Protein AF-A0A663DS54-F1 (afdb_monomer_lite)

Radius of gyration: 41.9 Å; chains: 1; bounding box: 84×35×134 Å

Secondary structure (DSSP, 8-state):
-TTHHHHHHHHHHH-HHHHHHHHHHHHHHHHHHHHHHHHHHHHHHHHHHHHHHHHHHHHHHHHHHHHHHHHHHHHHTPPPPPS-HHHHHHHHHHHHHHHHHHHHHHHHHHHHHHHHHHHHHHHT----THHHHHHHHHHHHHHHHHHHHHHHHHHHHHHHHHHHHHHHHHHHHHHHHHHHHHHTTT-HHHHHHHHHHHHHHHHHHH--------------PPPPPPPPHHHHHHHHHHHHHHHHHHHHHTT--

Foldseek 3Di:
DVVVVVVLVVCCVVPVVVSVVSVVVVVVVVVVVVVVVVVVVVVVVLCVVLVVLVVVLVVLVVVLVVLLVVLVVVVVPDDDDDLDLVSLVVVLVVLVVSLVSLVVSVVSLVVSVVSVVVSCVSVVDDDDSPVSVVSSVVVNVVSVVVSVVSVVSSVVSVVVVVVVVVVVVVVVVVVVLVVVLVVVPPDVVVNVVSVVVVVVVVCVVVDDDDDDDDDDDDDDDDDDDDDPPVVVVVVVVVVVVVVVVVVVVVVPD

Organism: NCBI:txid223781

Sequence (253 aa):
MGKLQRVSAQLVELSPEQGAPFQQRWREAEEQYGCIRERVRQAAALLEDALPRYSQLTERMDLLLECLERLQSRLQSQPSVRGDAAHLREQIRENSL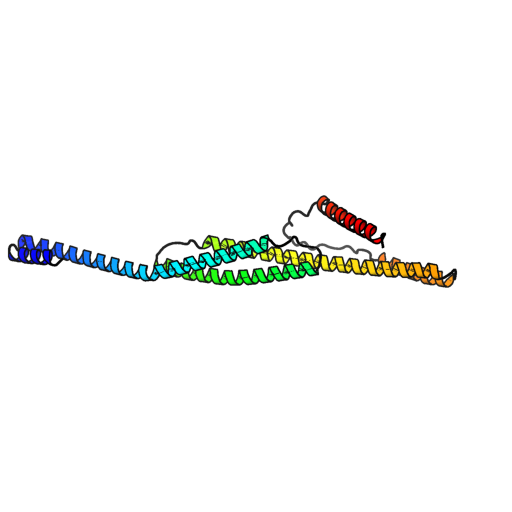ALGELEKLGVALETVQAQGSELLASMQAANSDAALLSQWGCLRGRCQEQERWLRELLALADRFWHGLSELALTLSDTQQLVLGLEEAGGEPEAIRTRLRTLQVRGWELGGQPRGTGSPVARASPSPPPSPGPQALREEIDSLQGELDTLGSLGVEL

pLDDT: mean 77.0, std 15.17, range [31.55, 95.69]

Structure (mmCIF, N/CA/C/O backbone):
data_AF-A0A663DS54-F1
#
_entry.id   AF-A0A663DS54-F1
#
loop_
_atom_site.group_PDB
_atom_site.id
_atom_site.type_symbol
_atom_site.label_atom_id
_atom_site.label_alt_id
_atom_site.label_comp_id
_atom_site.label_asym_id
_atom_site.label_entity_id
_atom_site.label_seq_id
_atom_site.pdbx_PDB_ins_code
_atom_site.Cartn_x
_atom_site.Cartn_y
_atom_site.Cartn_z
_atom_site.occupancy
_atom_site.B_iso_or_equiv
_atom_site.auth_seq_id
_atom_site.auth_comp_id
_atom_site.auth_asym_id
_atom_site.auth_atom_id
_atom_site.pdbx_PDB_model_num
ATOM 1 N N . MET A 1 1 ? -33.344 -5.258 44.031 1.00 60.03 1 MET A N 1
ATOM 2 C CA . MET A 1 1 ? -33.122 -4.040 44.841 1.00 60.03 1 MET A CA 1
ATOM 3 C C . MET A 1 1 ? -34.301 -3.711 45.758 1.00 60.03 1 MET A C 1
ATOM 5 O O . MET A 1 1 ? -34.129 -3.804 46.963 1.00 60.03 1 MET A O 1
ATOM 9 N N . GLY A 1 2 ? -35.527 -3.492 45.261 1.00 74.62 2 GLY A N 1
ATOM 10 C CA . GLY A 1 2 ? -36.659 -3.057 46.111 1.00 74.62 2 GLY A CA 1
ATOM 11 C C . GLY A 1 2 ? -37.160 -4.012 47.215 1.00 74.62 2 GLY A C 1
ATOM 12 O O . GLY A 1 2 ? -38.038 -3.632 47.985 1.00 74.62 2 GLY A O 1
ATOM 13 N N . LYS A 1 3 ? -36.652 -5.251 47.304 1.00 80.56 3 LYS A N 1
ATOM 14 C CA . LYS A 1 3 ? -36.946 -6.178 48.416 1.00 80.56 3 LYS A CA 1
ATOM 15 C C . LYS A 1 3 ? -36.008 -5.949 49.611 1.00 80.56 3 LYS A C 1
ATOM 17 O O . LYS A 1 3 ? -36.488 -5.899 50.733 1.00 80.56 3 LYS A O 1
ATOM 22 N N . LEU A 1 4 ? -34.709 -5.736 49.373 1.00 75.81 4 LEU A N 1
ATOM 23 C CA . LEU A 1 4 ? -33.734 -5.459 50.438 1.00 75.81 4 LEU A CA 1
ATOM 24 C C . LEU A 1 4 ? -33.936 -4.079 51.069 1.00 75.81 4 LEU A C 1
ATOM 26 O O . LEU A 1 4 ? -33.814 -3.951 52.279 1.00 75.81 4 LEU A O 1
ATOM 30 N N . GLN A 1 5 ? -34.325 -3.079 50.276 1.00 78.25 5 GLN A N 1
ATOM 31 C CA . GLN A 1 5 ? -34.670 -1.745 50.776 1.00 78.25 5 GLN A CA 1
ATOM 32 C C . GLN A 1 5 ? -35.885 -1.769 51.722 1.00 78.25 5 GLN A C 1
ATOM 34 O O . GLN A 1 5 ? -35.928 -1.049 52.713 1.00 78.25 5 GLN A O 1
ATOM 39 N N . ARG A 1 6 ? -36.872 -2.630 51.439 1.00 80.94 6 ARG A N 1
ATOM 40 C CA . ARG A 1 6 ? -38.020 -2.841 52.335 1.00 80.94 6 ARG A CA 1
ATOM 41 C C . ARG A 1 6 ? -37.603 -3.522 53.635 1.00 80.94 6 ARG A C 1
ATOM 43 O O . ARG A 1 6 ? -38.042 -3.110 54.699 1.00 80.94 6 ARG A O 1
ATOM 50 N N . VAL A 1 7 ? -36.728 -4.521 53.541 1.00 81.62 7 VAL A N 1
ATOM 51 C CA . VAL A 1 7 ? -36.196 -5.238 54.707 1.00 81.62 7 VAL A CA 1
ATOM 52 C C . VAL A 1 7 ? -35.318 -4.328 55.574 1.00 81.62 7 VAL A C 1
ATOM 54 O O . VAL A 1 7 ? -35.432 -4.377 56.792 1.00 81.62 7 VAL A O 1
ATOM 57 N N . SER A 1 8 ? -34.496 -3.453 54.983 1.00 78.19 8 SER A N 1
ATOM 58 C CA . SER A 1 8 ? -33.672 -2.501 55.742 1.00 78.19 8 SER A CA 1
ATOM 59 C C . SER A 1 8 ? -34.509 -1.437 56.454 1.00 78.19 8 SER A C 1
ATOM 61 O O . SER A 1 8 ? -34.227 -1.130 57.608 1.00 78.19 8 SER A O 1
ATOM 63 N N . ALA A 1 9 ? -35.568 -0.929 55.815 1.00 80.38 9 ALA A N 1
ATOM 64 C CA . ALA A 1 9 ? -36.504 0.008 56.438 1.00 80.38 9 ALA A CA 1
ATOM 65 C C . ALA A 1 9 ? -37.237 -0.625 57.635 1.00 80.38 9 ALA A C 1
ATOM 67 O O . ALA A 1 9 ? -37.267 -0.043 58.715 1.00 80.38 9 ALA A O 1
ATOM 68 N N . GLN A 1 10 ? -37.737 -1.855 57.475 1.00 82.12 10 GLN A N 1
ATOM 69 C CA . GLN A 1 10 ? -38.408 -2.595 58.550 1.00 82.12 10 GLN A CA 1
ATOM 70 C C . GLN A 1 10 ? -37.460 -2.948 59.709 1.00 82.12 10 GLN A C 1
ATOM 72 O O . GLN A 1 10 ? -37.853 -2.890 60.870 1.00 82.12 10 GLN A O 1
ATOM 77 N N . LEU A 1 11 ? -36.196 -3.277 59.426 1.00 81.25 11 LEU A N 1
ATOM 78 C CA . LEU A 1 11 ? -35.177 -3.541 60.453 1.00 81.25 11 LEU A CA 1
ATOM 79 C C . LEU A 1 11 ? -34.831 -2.302 61.285 1.00 81.25 11 LEU A C 1
ATOM 81 O O . LEU A 1 11 ? -34.589 -2.424 62.484 1.00 81.25 11 LEU A O 1
ATOM 85 N N . VAL A 1 12 ? -34.808 -1.123 60.660 1.00 84.44 12 VAL A N 1
ATOM 86 C CA . VAL A 1 12 ? -34.599 0.159 61.351 1.00 84.44 12 VAL A CA 1
ATOM 87 C C . VAL A 1 12 ? -35.793 0.506 62.242 1.00 84.44 12 VAL A C 1
ATOM 89 O O . VAL A 1 12 ? -35.583 0.957 63.364 1.00 84.44 12 VAL A O 1
ATOM 92 N N . GLU A 1 13 ? -37.022 0.252 61.780 1.00 82.31 13 GLU A N 1
ATOM 93 C CA . GLU A 1 13 ? -38.247 0.453 62.572 1.00 82.31 13 GLU A CA 1
ATOM 94 C C . GLU A 1 13 ? -38.332 -0.486 63.785 1.00 82.31 13 GLU A C 1
ATOM 96 O O . GLU A 1 13 ? -38.760 -0.067 64.857 1.00 82.31 13 GLU A O 1
ATOM 101 N N . LEU A 1 14 ? -37.913 -1.747 63.633 1.00 82.94 14 LEU A N 1
ATOM 102 C CA . LEU A 1 14 ? -37.992 -2.761 64.691 1.00 82.94 14 LEU A CA 1
ATOM 103 C C . LEU A 1 14 ? -36.788 -2.745 65.648 1.00 82.94 14 LEU A C 1
ATOM 105 O O . LEU A 1 14 ? -36.918 -3.150 66.802 1.00 82.94 14 LEU A O 1
ATOM 109 N N . SER A 1 15 ? -35.613 -2.310 65.185 1.00 80.25 15 SER A N 1
ATOM 110 C CA . SER A 1 15 ? -34.362 -2.355 65.954 1.00 80.25 15 SER A CA 1
ATOM 111 C C . SER A 1 15 ? -33.349 -1.297 65.475 1.00 80.25 15 SER A C 1
ATOM 113 O O . SER A 1 15 ? -32.515 -1.583 64.611 1.00 80.25 15 SER A O 1
ATOM 115 N N . PRO A 1 16 ? -33.353 -0.075 66.037 1.00 76.88 16 PRO A N 1
ATOM 116 C CA . PRO A 1 16 ? -32.506 1.015 65.546 1.00 76.88 16 PRO A CA 1
ATOM 117 C C . PRO A 1 16 ? -30.996 0.742 65.694 1.00 76.88 16 PRO A C 1
ATOM 119 O O . PRO A 1 16 ? -30.226 1.135 64.818 1.00 76.88 16 PRO A O 1
ATOM 122 N N . GLU A 1 17 ? -30.566 0.015 66.735 1.00 77.75 17 GLU A N 1
ATOM 123 C CA . GLU A 1 17 ? -29.142 -0.283 66.989 1.00 77.75 17 GLU A CA 1
ATOM 124 C C . GLU A 1 17 ? -28.504 -1.200 65.932 1.00 77.75 17 GLU A C 1
ATOM 126 O O . GLU A 1 17 ? -27.335 -1.034 65.588 1.00 77.75 17 GLU A O 1
ATOM 131 N N . GLN A 1 18 ? -29.267 -2.150 65.380 1.00 77.12 18 GLN A N 1
ATOM 132 C CA . GLN A 1 18 ? -28.787 -3.080 64.346 1.00 77.12 18 GLN A CA 1
ATOM 133 C C . GLN A 1 18 ? -29.213 -2.657 62.931 1.00 77.12 18 GLN A C 1
ATOM 135 O O . GLN A 1 18 ? -28.520 -2.953 61.955 1.00 77.12 18 GLN A O 1
ATOM 140 N N . GLY A 1 19 ? -30.321 -1.922 62.807 1.00 80.50 19 GLY A N 1
ATOM 141 C CA . GLY A 1 19 ? -30.847 -1.433 61.535 1.00 80.50 19 GLY A CA 1
ATOM 142 C C . GLY A 1 19 ? -30.017 -0.303 60.923 1.00 80.50 19 GLY A C 1
ATOM 143 O O . GLY A 1 19 ? -29.794 -0.311 59.714 1.00 80.50 19 GLY A O 1
ATOM 144 N N . ALA A 1 20 ? -29.507 0.638 61.726 1.00 80.81 20 ALA A N 1
ATOM 145 C CA . ALA A 1 20 ? -28.691 1.754 61.234 1.00 80.81 20 ALA A CA 1
ATOM 146 C C . ALA A 1 20 ? -27.403 1.315 60.493 1.00 80.81 20 ALA A C 1
ATOM 148 O O . ALA A 1 20 ? -27.209 1.748 59.350 1.00 80.81 20 ALA A O 1
ATOM 149 N N . PRO A 1 21 ? -26.545 0.429 61.047 1.00 84.75 21 PRO A N 1
ATOM 150 C CA . PRO A 1 21 ? -25.356 -0.045 60.333 1.00 84.75 21 PRO A CA 1
ATOM 151 C C . PRO A 1 21 ? -25.707 -0.906 59.110 1.00 84.75 21 PRO A C 1
ATOM 153 O O . PRO A 1 21 ? -25.012 -0.846 58.095 1.00 84.75 21 PRO A O 1
ATOM 156 N N . PHE A 1 22 ? -26.804 -1.672 59.157 1.00 84.06 22 PHE A N 1
ATOM 157 C CA . PHE A 1 22 ? -27.292 -2.427 57.999 1.00 84.06 22 PHE A CA 1
ATOM 158 C C . PHE A 1 22 ? -27.767 -1.502 56.869 1.00 84.06 22 PHE A C 1
ATOM 160 O O . PHE A 1 22 ? -27.431 -1.720 55.707 1.00 84.06 22 PHE A O 1
ATOM 167 N N . GLN A 1 23 ? -28.496 -0.432 57.198 1.00 82.75 23 GLN A N 1
ATOM 168 C CA . GLN A 1 23 ? -28.967 0.561 56.234 1.00 82.75 23 GLN A CA 1
ATOM 169 C C . GLN A 1 23 ? -27.813 1.359 55.609 1.00 82.75 23 GLN A C 1
ATOM 171 O O . GLN A 1 23 ? -27.891 1.713 54.432 1.00 82.75 23 GLN A O 1
ATOM 176 N N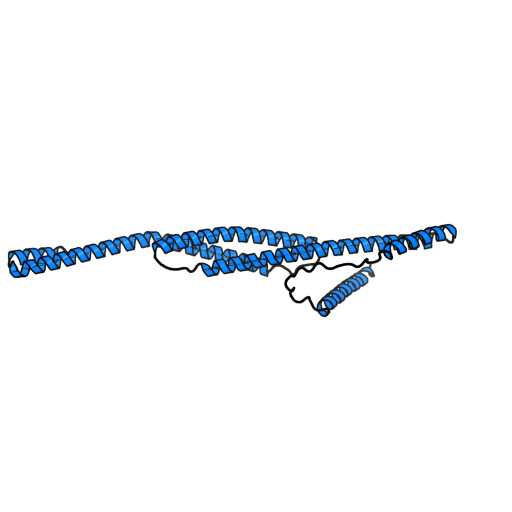 . GLN A 1 24 ? -26.749 1.649 56.367 1.00 86.00 24 GLN A N 1
ATOM 177 C CA . GLN A 1 24 ? -25.531 2.267 55.831 1.00 86.00 24 GLN A CA 1
ATOM 178 C C . GLN A 1 24 ? -24.813 1.336 54.850 1.00 86.00 24 GLN A C 1
ATOM 180 O O . GLN A 1 24 ? -24.636 1.711 53.696 1.00 86.00 24 GLN A O 1
ATOM 185 N N . ARG A 1 25 ? -24.514 0.093 55.253 1.00 86.50 25 ARG A N 1
ATOM 186 C CA . ARG A 1 25 ? -23.885 -0.903 54.365 1.00 86.50 25 ARG A CA 1
ATOM 187 C C . ARG A 1 25 ? -24.710 -1.181 53.110 1.00 86.50 25 ARG A C 1
ATOM 189 O O . ARG A 1 25 ? -24.158 -1.387 52.035 1.00 86.50 25 ARG A O 1
ATOM 196 N N . TRP A 1 26 ? -26.038 -1.190 53.236 1.00 83.69 26 TRP A N 1
ATOM 197 C CA . TRP A 1 26 ? -26.934 -1.312 52.089 1.00 83.69 26 TRP A CA 1
ATOM 198 C C . TRP A 1 26 ? -26.807 -0.118 51.136 1.00 83.69 26 TRP A C 1
ATOM 200 O O . TRP A 1 26 ? -26.680 -0.330 49.934 1.00 83.69 26 TRP A O 1
ATOM 210 N N . ARG A 1 27 ? -26.808 1.118 51.655 1.00 87.31 27 ARG A N 1
ATOM 211 C CA . ARG A 1 27 ? -26.622 2.327 50.836 1.00 87.31 27 ARG A CA 1
ATOM 212 C C . ARG A 1 27 ? -25.282 2.320 50.108 1.00 87.31 27 ARG A C 1
ATOM 214 O O . ARG A 1 27 ? -25.263 2.537 48.905 1.00 87.31 27 ARG A O 1
ATOM 221 N N . GLU A 1 28 ? -24.199 1.976 50.800 1.00 90.75 28 GLU A N 1
ATOM 222 C CA . GLU A 1 28 ? -22.868 1.840 50.195 1.00 90.75 28 GLU A CA 1
ATOM 223 C C . GLU A 1 28 ? -22.859 0.800 49.064 1.00 90.75 28 GLU A C 1
ATOM 225 O O . GLU A 1 28 ? -22.328 1.051 47.984 1.00 90.75 28 GLU A O 1
ATOM 230 N N . ALA A 1 29 ? -23.486 -0.362 49.273 1.00 88.94 29 ALA A N 1
ATOM 231 C CA . ALA A 1 29 ? -23.597 -1.394 48.243 1.00 88.94 29 ALA A CA 1
ATOM 232 C C . ALA A 1 29 ? -24.462 -0.946 47.049 1.00 88.94 29 ALA A C 1
ATOM 234 O O . ALA A 1 29 ? -24.173 -1.298 45.904 1.00 88.94 29 ALA A O 1
ATOM 235 N N . GLU A 1 30 ? -25.519 -0.170 47.296 1.00 88.75 30 GLU A N 1
ATOM 236 C CA . GLU A 1 30 ? -26.395 0.382 46.261 1.00 88.75 30 GLU A CA 1
ATOM 237 C C . GLU A 1 30 ? -25.676 1.454 45.425 1.00 88.75 30 GLU A C 1
ATOM 239 O O . GLU A 1 30 ? -25.765 1.430 44.196 1.00 88.75 30 GLU A O 1
ATOM 244 N N . GLU A 1 31 ? -24.883 2.316 46.064 1.00 92.06 31 GLU A N 1
ATOM 245 C CA . GLU A 1 31 ? -23.998 3.281 45.402 1.00 92.06 31 GLU A CA 1
ATOM 246 C C . GLU A 1 31 ? -22.925 2.576 44.564 1.00 92.06 31 GLU A C 1
ATOM 248 O O . GLU A 1 31 ? -22.757 2.887 43.384 1.00 92.06 31 GLU A O 1
ATOM 253 N N . GLN A 1 32 ? -22.247 1.567 45.122 1.00 93.00 32 GLN A N 1
ATOM 254 C CA . GLN A 1 32 ? -21.259 0.764 44.393 1.00 93.00 32 GLN A CA 1
ATOM 255 C C . GLN A 1 32 ? -21.877 0.062 43.180 1.00 93.00 32 GLN A C 1
ATOM 257 O O . GLN A 1 32 ? -21.309 0.096 42.086 1.00 93.00 32 GLN A O 1
ATOM 262 N N . TYR A 1 33 ? -23.055 -0.542 43.342 1.00 91.31 33 TYR A N 1
ATOM 263 C CA . TYR A 1 33 ? -23.783 -1.166 42.240 1.00 91.31 33 TYR A CA 1
ATOM 264 C C . TYR A 1 33 ? -24.186 -0.146 41.167 1.00 91.31 33 TYR A C 1
ATOM 266 O O . TYR A 1 33 ? -24.075 -0.436 39.974 1.00 91.31 33 TYR A O 1
ATOM 274 N N . GLY A 1 34 ? -24.614 1.053 41.573 1.00 93.75 34 GLY A N 1
ATOM 275 C CA . GLY A 1 34 ? -24.892 2.171 40.672 1.00 93.75 34 GLY A CA 1
ATOM 276 C C . GLY A 1 34 ? -23.662 2.571 39.857 1.00 93.75 34 GLY A C 1
ATOM 277 O O . GLY A 1 34 ? -23.727 2.602 38.629 1.00 93.75 34 GLY A O 1
ATOM 278 N N . CYS A 1 35 ? -22.521 2.768 40.521 1.00 94.75 35 CYS A N 1
ATOM 279 C CA . CYS A 1 35 ? -21.241 3.064 39.878 1.00 94.75 35 CYS A CA 1
ATOM 280 C C . CYS A 1 35 ? -20.821 1.970 38.887 1.00 94.75 35 CYS A C 1
ATOM 282 O O . CYS A 1 35 ? -20.375 2.277 37.783 1.00 94.75 35 CYS A O 1
ATOM 284 N N . ILE A 1 36 ? -20.979 0.691 39.243 1.00 93.69 36 ILE A N 1
ATOM 285 C CA . ILE A 1 36 ? -20.670 -0.431 38.344 1.00 93.69 36 ILE A C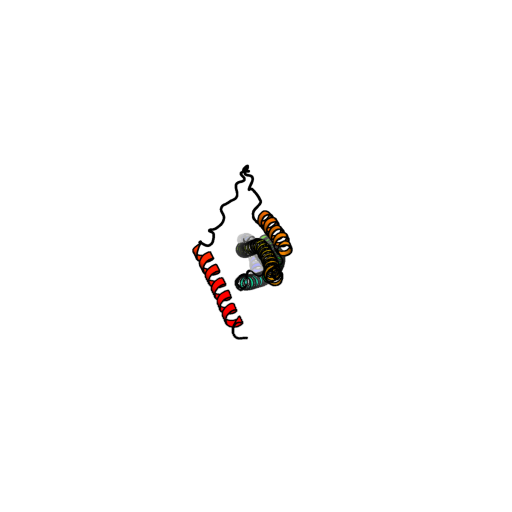A 1
ATOM 286 C C . ILE A 1 36 ? -21.602 -0.422 37.130 1.00 93.69 36 ILE A C 1
ATOM 288 O O . ILE A 1 36 ? -21.121 -0.535 36.005 1.00 93.69 36 ILE A O 1
ATOM 292 N N . ARG A 1 37 ? -22.917 -0.254 37.324 1.00 95.69 37 ARG A N 1
ATOM 293 C CA . ARG A 1 37 ? -23.875 -0.173 36.208 1.00 95.69 37 ARG A CA 1
ATOM 294 C C . ARG A 1 37 ? -23.548 0.965 35.258 1.00 95.69 37 ARG A C 1
ATOM 296 O O . ARG A 1 37 ? -23.621 0.766 34.049 1.00 95.69 37 ARG A O 1
ATOM 303 N N . GLU A 1 38 ? -23.199 2.127 35.795 1.00 94.31 38 GLU A N 1
ATOM 304 C CA . GLU A 1 38 ? -22.871 3.290 34.981 1.00 94.31 38 GLU A CA 1
ATOM 305 C C . GLU A 1 38 ? -21.577 3.061 34.191 1.00 94.31 38 GLU A C 1
ATOM 307 O O . GLU A 1 38 ? -21.549 3.276 32.982 1.00 94.31 38 GLU A O 1
ATOM 312 N N . ARG A 1 39 ? -20.544 2.487 34.821 1.00 90.31 39 ARG A N 1
ATOM 313 C CA . ARG A 1 39 ? -19.312 2.083 34.123 1.00 90.31 39 ARG A CA 1
ATOM 314 C C . ARG A 1 39 ? -19.570 1.058 33.017 1.00 90.31 39 ARG A C 1
ATOM 316 O O . ARG A 1 39 ? -19.012 1.188 31.934 1.00 90.31 39 ARG A O 1
ATOM 323 N N . VAL A 1 40 ? -20.415 0.056 33.267 1.00 93.00 40 VAL A N 1
ATOM 324 C CA . VAL A 1 40 ? -20.792 -0.949 32.256 1.00 93.00 40 VAL A CA 1
ATOM 325 C C . VAL A 1 40 ? -21.558 -0.301 31.105 1.00 93.00 40 VAL A C 1
ATOM 327 O O . VAL A 1 40 ? -21.289 -0.611 29.950 1.00 93.00 40 VAL A O 1
ATOM 330 N N . ARG A 1 41 ? -22.476 0.627 31.396 1.00 94.25 41 ARG A N 1
ATOM 331 C CA . ARG A 1 41 ? -23.220 1.373 30.375 1.00 94.25 41 ARG A CA 1
ATOM 332 C C . ARG A 1 41 ? -22.290 2.228 29.508 1.00 94.25 41 ARG A C 1
ATOM 334 O O . ARG A 1 41 ? -22.443 2.226 28.292 1.00 94.25 41 ARG A O 1
ATOM 341 N N . GLN A 1 42 ? -21.331 2.923 30.115 1.00 89.12 42 GLN A N 1
ATOM 342 C CA . GLN A 1 42 ? -20.334 3.722 29.396 1.00 89.12 42 GLN A CA 1
ATOM 343 C C . GLN A 1 42 ? -19.431 2.844 28.522 1.00 89.12 42 GLN A C 1
ATOM 345 O O . GLN A 1 42 ? -19.217 3.160 27.357 1.00 89.12 42 GLN A O 1
ATOM 350 N N . ALA A 1 43 ? -18.960 1.711 29.050 1.00 83.44 43 ALA A N 1
ATOM 351 C CA . ALA A 1 43 ? -18.159 0.758 28.286 1.00 83.44 43 ALA A CA 1
ATOM 352 C C . ALA A 1 43 ? -18.937 0.155 27.104 1.00 83.44 43 ALA A C 1
ATOM 354 O O . ALA A 1 43 ? -18.389 0.045 26.012 1.00 83.44 43 ALA A O 1
ATOM 355 N N . ALA A 1 44 ? -20.212 -0.196 27.299 1.00 87.94 44 ALA A N 1
ATOM 356 C CA . ALA A 1 44 ? -21.066 -0.701 26.226 1.00 87.94 44 ALA A CA 1
ATOM 357 C C . ALA A 1 44 ? -21.237 0.332 25.102 1.00 87.94 44 ALA A C 1
ATOM 359 O O . ALA A 1 44 ? -21.044 -0.014 23.944 1.00 87.94 44 ALA A O 1
ATOM 360 N N . ALA A 1 45 ? -21.495 1.601 25.440 1.00 87.56 45 ALA A N 1
ATOM 361 C CA . ALA A 1 45 ? -21.615 2.674 24.451 1.00 87.56 45 ALA A CA 1
ATOM 362 C C . ALA A 1 45 ? -20.316 2.883 23.649 1.00 87.56 45 ALA A C 1
ATOM 364 O O . ALA A 1 45 ? -20.351 2.996 22.429 1.00 87.56 45 ALA A O 1
ATOM 365 N N . LEU A 1 46 ? -19.155 2.864 24.318 1.00 85.56 46 LEU A N 1
ATOM 366 C CA . LEU A 1 46 ? -17.858 2.962 23.638 1.00 85.56 46 LEU A CA 1
ATOM 367 C C . LEU A 1 46 ? -17.616 1.794 22.671 1.00 85.56 46 LEU A C 1
ATOM 369 O O . LEU A 1 46 ? -17.083 1.995 21.583 1.00 85.56 46 LEU A O 1
ATOM 373 N N . LEU A 1 47 ? -17.997 0.573 23.058 1.00 86.38 47 LEU A N 1
ATOM 374 C CA . LEU A 1 47 ? -17.855 -0.607 22.204 1.00 86.38 47 LEU A CA 1
ATOM 375 C C . LEU A 1 47 ? -18.823 -0.582 21.017 1.00 86.38 47 LEU A C 1
ATOM 377 O O . LEU A 1 47 ? -18.413 -0.921 19.909 1.00 86.38 47 LEU A O 1
ATOM 381 N N . GLU A 1 48 ? -20.071 -0.160 21.229 1.00 91.25 48 GLU A N 1
ATOM 382 C CA . GLU A 1 48 ? -21.069 0.017 20.164 1.00 91.25 48 GLU A CA 1
ATOM 383 C C . GLU A 1 48 ? -20.585 1.006 19.091 1.00 91.25 48 GLU A C 1
ATOM 385 O O . GLU A 1 48 ? -20.799 0.767 17.902 1.00 91.25 48 GLU A O 1
ATOM 390 N N . ASP A 1 49 ? -19.851 2.051 19.488 1.00 87.12 49 ASP A N 1
ATOM 391 C CA . ASP A 1 49 ? -19.269 3.030 18.564 1.00 87.12 49 ASP A CA 1
ATOM 392 C C . ASP A 1 49 ? -17.971 2.547 17.891 1.00 87.12 49 ASP A C 1
ATOM 394 O O . ASP A 1 49 ? -17.717 2.857 16.722 1.00 87.12 49 ASP A O 1
ATOM 398 N N . ALA A 1 50 ? -17.119 1.810 18.608 1.00 84.06 50 ALA A N 1
ATOM 399 C CA . ALA A 1 50 ? -15.791 1.431 18.124 1.00 84.06 50 ALA A CA 1
ATOM 400 C C . ALA A 1 50 ? -15.779 0.176 17.243 1.00 84.06 50 ALA A C 1
ATOM 402 O O . ALA A 1 50 ? -15.012 0.121 16.281 1.00 84.06 50 ALA A O 1
ATOM 403 N N . LEU A 1 51 ? -16.628 -0.815 17.534 1.00 85.62 51 LEU A N 1
ATOM 404 C CA . LEU A 1 51 ? -16.729 -2.058 16.761 1.00 85.62 51 LEU A CA 1
ATOM 405 C C . LEU A 1 51 ? -16.951 -1.836 15.254 1.00 85.62 51 LEU A C 1
ATOM 407 O O . LEU A 1 51 ? -16.185 -2.400 14.468 1.00 85.62 51 LEU A O 1
ATOM 411 N N . PRO A 1 52 ? -17.926 -1.018 14.806 1.00 89.62 52 PRO A N 1
ATOM 412 C CA . PRO A 1 52 ? -18.132 -0.804 13.374 1.00 89.62 52 PRO A CA 1
ATOM 413 C C . PRO A 1 52 ? -16.941 -0.097 12.717 1.00 89.62 52 PRO A C 1
ATOM 415 O O . PRO A 1 52 ? -16.581 -0.422 11.588 1.00 89.62 52 PRO A O 1
ATOM 418 N N . ARG A 1 53 ? -16.286 0.832 13.427 1.00 87.06 53 ARG A N 1
ATOM 419 C CA . ARG A 1 53 ? -15.104 1.542 12.916 1.00 87.06 53 ARG A CA 1
ATOM 420 C C . ARG A 1 53 ? -13.898 0.613 12.784 1.00 87.06 53 ARG A C 1
ATOM 422 O O . ARG A 1 53 ? -13.175 0.703 11.799 1.00 87.06 53 ARG A O 1
ATOM 429 N N . TYR A 1 54 ? -13.709 -0.298 13.740 1.00 84.38 54 TYR A N 1
ATOM 430 C CA . TYR A 1 54 ? -12.678 -1.331 13.661 1.00 84.38 54 TYR A CA 1
ATOM 431 C C . TYR A 1 54 ? -12.933 -2.287 12.489 1.00 84.38 54 TYR A C 1
ATOM 433 O O . TYR A 1 54 ? -12.020 -2.509 11.705 1.00 84.38 54 TYR A O 1
ATOM 441 N N . SER A 1 55 ? -14.174 -2.764 12.309 1.00 88.31 55 SER A N 1
ATOM 442 C CA . SER A 1 55 ? -14.558 -3.617 11.166 1.00 88.31 55 SER A CA 1
ATOM 443 C C . SER A 1 55 ? -14.258 -2.945 9.825 1.00 88.31 55 SER A C 1
ATOM 445 O O . SER A 1 55 ? -13.636 -3.536 8.944 1.00 88.31 55 SER A O 1
ATOM 447 N N . GLN A 1 56 ? -14.645 -1.675 9.681 1.00 90.19 56 GLN A N 1
ATOM 448 C CA . GLN A 1 56 ? -14.379 -0.904 8.469 1.00 90.19 56 GLN A CA 1
ATOM 449 C C . GLN A 1 56 ? -12.875 -0.730 8.219 1.00 90.19 56 GLN A C 1
ATOM 451 O O . GLN A 1 56 ? -12.421 -0.770 7.073 1.00 90.19 56 GLN A O 1
ATOM 456 N N . LEU A 1 57 ? -12.099 -0.517 9.283 1.00 88.31 57 LEU A N 1
ATOM 457 C CA . LEU A 1 57 ? -10.654 -0.372 9.192 1.00 88.31 57 LEU A CA 1
ATOM 458 C C . LEU A 1 57 ? -9.996 -1.682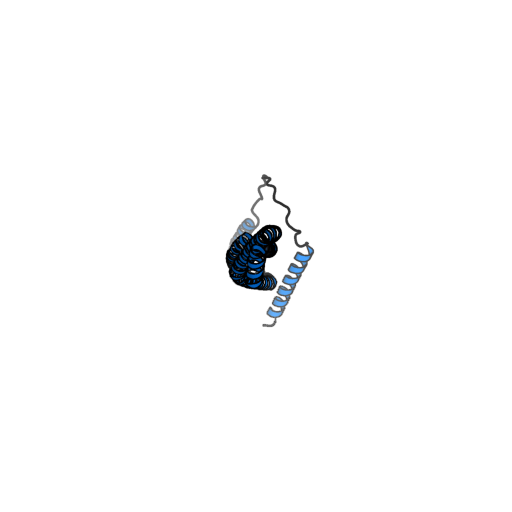 8.753 1.00 88.31 57 LEU A C 1
ATOM 460 O O . LEU A 1 57 ? -9.170 -1.651 7.842 1.00 88.31 57 LEU A O 1
ATOM 464 N N . THR A 1 58 ? -10.393 -2.820 9.332 1.00 83.56 58 THR A N 1
ATOM 465 C CA . THR A 1 58 ? -9.868 -4.138 8.949 1.00 83.56 58 THR A CA 1
ATOM 466 C C . THR A 1 58 ? -10.193 -4.475 7.498 1.00 83.56 58 THR A C 1
ATOM 468 O O . THR A 1 58 ? -9.284 -4.795 6.742 1.00 83.56 58 THR A O 1
ATOM 471 N N . GLU A 1 59 ? -11.436 -4.263 7.055 1.00 90.25 59 GLU A N 1
ATOM 472 C CA . GLU A 1 59 ? -11.824 -4.475 5.651 1.00 90.25 59 GLU A CA 1
ATOM 473 C C . GLU A 1 59 ? -11.001 -3.600 4.695 1.00 90.25 59 GLU A C 1
ATOM 475 O O . GLU A 1 59 ? -10.575 -4.033 3.624 1.00 90.25 59 GLU A O 1
ATOM 480 N N . ARG A 1 60 ? -10.736 -2.347 5.081 1.00 89.38 60 ARG A N 1
ATOM 481 C CA . ARG A 1 60 ? -9.920 -1.434 4.276 1.00 89.38 60 ARG A CA 1
ATOM 482 C C . ARG A 1 60 ? -8.449 -1.849 4.251 1.00 89.38 60 ARG A C 1
ATOM 484 O O . ARG A 1 60 ? -7.814 -1.686 3.212 1.00 89.38 60 ARG A O 1
ATOM 491 N N . MET A 1 61 ? -7.908 -2.370 5.352 1.00 86.88 61 MET A N 1
ATOM 492 C CA . MET A 1 61 ? -6.555 -2.936 5.390 1.00 86.88 61 MET A CA 1
ATOM 493 C C . MET A 1 61 ? -6.436 -4.156 4.478 1.00 86.88 61 MET A C 1
ATOM 495 O O . MET A 1 61 ? -5.480 -4.222 3.708 1.00 86.88 61 MET A O 1
ATOM 499 N N . ASP A 1 62 ? -7.418 -5.058 4.509 1.00 85.56 62 ASP A N 1
ATOM 500 C CA . ASP A 1 62 ? -7.450 -6.250 3.658 1.00 85.56 62 ASP A CA 1
ATOM 501 C C . ASP A 1 62 ? -7.464 -5.859 2.172 1.00 85.56 62 ASP A C 1
ATOM 503 O O . ASP A 1 62 ? -6.624 -6.315 1.397 1.00 85.56 62 ASP A O 1
ATOM 507 N N . LEU A 1 63 ? -8.313 -4.899 1.783 1.00 91.44 63 LEU A N 1
ATOM 508 C CA . LEU A 1 63 ? -8.347 -4.371 0.413 1.00 91.44 63 LEU A CA 1
ATOM 509 C C . LEU A 1 63 ? -7.012 -3.745 -0.024 1.00 91.44 63 LEU A C 1
ATOM 511 O O . LEU A 1 63 ? -6.608 -3.875 -1.184 1.00 91.44 63 LEU A O 1
ATOM 515 N N . LEU A 1 64 ? -6.326 -3.030 0.874 1.00 90.12 64 LEU A N 1
ATOM 516 C CA . LEU A 1 64 ? -5.019 -2.438 0.578 1.00 90.12 64 LEU A CA 1
ATOM 517 C C . LEU A 1 64 ? -3.937 -3.511 0.425 1.00 90.12 64 LEU A C 1
ATOM 519 O O . LEU A 1 64 ? -3.108 -3.396 -0.481 1.00 90.12 64 LEU A O 1
ATOM 523 N N . LEU A 1 65 ? -3.965 -4.551 1.260 1.00 87.31 65 LEU A N 1
ATOM 524 C CA . LEU A 1 65 ? -3.072 -5.703 1.164 1.00 87.31 65 LEU A CA 1
ATOM 525 C C . LEU A 1 65 ? -3.276 -6.440 -0.165 1.00 87.31 65 LEU A C 1
ATOM 527 O O . LEU A 1 65 ? -2.312 -6.605 -0.909 1.00 87.31 65 LEU A O 1
ATOM 531 N N . GLU A 1 66 ? -4.516 -6.762 -0.536 1.00 92.19 66 GLU A N 1
ATOM 532 C CA . GLU A 1 66 ? -4.834 -7.396 -1.824 1.00 92.19 66 GLU A CA 1
ATOM 533 C C . GLU A 1 66 ? -4.351 -6.551 -3.015 1.00 92.19 66 GLU A C 1
ATOM 535 O O . GLU A 1 66 ? -3.805 -7.065 -3.998 1.00 92.19 66 GLU A O 1
ATOM 540 N N . CYS A 1 67 ? -4.514 -5.225 -2.940 1.00 92.88 67 CYS A N 1
ATOM 541 C CA . CYS A 1 67 ? -4.019 -4.320 -3.974 1.00 92.88 67 CYS A CA 1
ATOM 542 C C . CYS A 1 67 ? -2.489 -4.354 -4.092 1.00 92.88 67 CYS A C 1
ATOM 544 O O . CYS A 1 67 ? -1.976 -4.354 -5.216 1.00 92.88 67 CYS A O 1
ATOM 546 N N . LEU A 1 68 ? -1.772 -4.388 -2.964 1.00 90.12 68 LEU A N 1
ATOM 547 C CA . LEU A 1 68 ? -0.312 -4.486 -2.930 1.00 90.12 68 LEU A CA 1
ATOM 548 C C . LEU A 1 68 ? 0.179 -5.830 -3.468 1.00 90.12 68 LEU A C 1
ATOM 550 O O . LEU A 1 68 ? 1.091 -5.843 -4.293 1.00 90.12 68 LEU A O 1
ATOM 554 N N . GLU A 1 69 ? -0.435 -6.941 -3.064 1.00 90.69 69 GLU A N 1
ATOM 555 C CA . GLU A 1 69 ? -0.097 -8.284 -3.547 1.00 90.69 69 GLU A CA 1
ATOM 556 C C . GLU A 1 69 ? -0.328 -8.411 -5.054 1.00 90.69 69 GLU A C 1
ATOM 558 O O . GLU A 1 69 ? 0.538 -8.886 -5.794 1.00 90.69 69 GLU A O 1
ATOM 563 N N . ARG A 1 70 ? -1.458 -7.896 -5.551 1.00 93.19 70 ARG A N 1
ATOM 564 C CA . ARG A 1 70 ? -1.738 -7.850 -6.988 1.00 93.19 70 ARG A CA 1
ATOM 565 C C . ARG A 1 70 ? -0.685 -7.037 -7.736 1.00 93.19 70 ARG A C 1
ATOM 567 O O . ARG A 1 70 ? -0.184 -7.491 -8.763 1.00 93.19 70 ARG A O 1
ATOM 574 N N . LEU A 1 71 ? -0.326 -5.855 -7.238 1.00 91.12 71 LEU A N 1
ATOM 575 C CA . LEU A 1 71 ? 0.685 -5.009 -7.874 1.00 91.12 71 LEU A CA 1
ATOM 576 C C . LEU A 1 71 ? 2.067 -5.679 -7.846 1.00 91.12 71 LEU A C 1
ATOM 578 O O . LEU A 1 71 ? 2.765 -5.689 -8.859 1.00 91.12 71 LEU A O 1
ATOM 582 N N . GLN A 1 72 ? 2.426 -6.314 -6.730 1.00 88.50 72 GLN A N 1
ATOM 583 C CA . GLN A 1 72 ? 3.649 -7.097 -6.592 1.00 88.50 72 GLN A CA 1
ATOM 584 C C . GLN A 1 72 ? 3.697 -8.258 -7.592 1.00 88.50 72 GLN A C 1
ATOM 586 O O . GLN A 1 72 ? 4.713 -8.425 -8.264 1.00 88.50 72 GLN A O 1
ATOM 591 N N . SER A 1 73 ? 2.620 -9.037 -7.716 1.00 91.06 73 SER A N 1
ATOM 592 C CA . SER A 1 73 ? 2.552 -10.159 -8.661 1.00 91.06 73 SER A CA 1
ATOM 593 C C . SER A 1 73 ? 2.748 -9.689 -10.104 1.00 91.06 73 SER A C 1
ATOM 595 O O . SER A 1 73 ? 3.525 -10.283 -10.850 1.00 91.06 73 SER A O 1
ATOM 597 N N . ARG A 1 74 ? 2.138 -8.553 -10.468 1.00 90.25 74 ARG A N 1
ATOM 598 C CA . ARG A 1 74 ? 2.257 -7.958 -11.801 1.00 90.25 74 ARG A CA 1
ATOM 599 C C . ARG A 1 74 ? 3.692 -7.526 -12.097 1.00 90.25 74 ARG A C 1
ATOM 601 O O . ARG A 1 74 ? 4.198 -7.837 -13.170 1.00 90.25 74 ARG A O 1
ATOM 608 N N . LEU A 1 75 ? 4.366 -6.890 -11.136 1.00 84.06 75 LEU A N 1
ATOM 609 C CA . LEU A 1 75 ? 5.781 -6.515 -11.258 1.00 84.06 75 LEU A CA 1
ATOM 610 C C . LEU A 1 75 ? 6.708 -7.734 -11.356 1.00 84.06 75 LEU A C 1
ATOM 612 O O . LEU A 1 75 ? 7.651 -7.721 -12.137 1.00 84.06 75 LEU A O 1
ATOM 616 N N . GLN A 1 76 ? 6.441 -8.801 -10.597 1.00 85.06 76 GLN A N 1
ATOM 617 C CA . GLN A 1 76 ? 7.217 -10.046 -10.678 1.00 85.06 76 GLN A CA 1
ATOM 618 C C . GLN A 1 76 ? 7.011 -10.781 -12.006 1.00 85.06 76 GLN A C 1
ATOM 620 O O . GLN A 1 76 ? 7.922 -11.454 -12.476 1.00 85.06 76 GLN A O 1
ATOM 625 N N . SER A 1 77 ? 5.830 -10.646 -12.611 1.00 82.88 77 SER A N 1
ATOM 626 C CA . SER A 1 77 ? 5.501 -11.254 -13.902 1.00 82.88 77 SER A CA 1
ATOM 627 C C . SER A 1 77 ? 6.008 -10.473 -15.119 1.00 82.88 77 SER A C 1
ATOM 629 O O . SER A 1 77 ? 5.766 -10.902 -16.248 1.00 82.88 77 SER A O 1
ATOM 631 N N . GLN A 1 78 ? 6.678 -9.327 -14.928 1.00 77.19 78 GLN A N 1
ATOM 632 C CA . GLN A 1 78 ? 7.172 -8.539 -16.056 1.00 77.19 78 GLN A CA 1
ATOM 633 C C . GLN A 1 78 ? 8.220 -9.332 -16.856 1.00 77.19 78 GLN A C 1
ATOM 635 O O . GLN A 1 78 ? 9.133 -9.915 -16.268 1.00 77.19 78 GLN A O 1
ATOM 640 N N . PRO A 1 79 ? 8.104 -9.370 -18.196 1.00 74.31 79 PRO A N 1
ATOM 641 C CA . PRO A 1 79 ? 9.008 -10.137 -19.041 1.00 74.31 79 PRO A CA 1
ATOM 642 C C . PRO A 1 79 ? 10.437 -9.589 -18.976 1.00 74.31 79 PRO A C 1
ATOM 644 O O . PRO A 1 79 ? 10.649 -8.385 -18.801 1.00 74.31 79 PRO A O 1
ATOM 647 N N . SER A 1 80 ? 11.413 -10.481 -19.174 1.00 74.00 80 SER A N 1
ATOM 648 C CA . SER A 1 80 ? 12.832 -10.133 -19.257 1.00 74.00 80 SER A CA 1
ATOM 649 C C . SER A 1 80 ? 13.050 -8.983 -20.234 1.00 74.00 80 SER A C 1
ATOM 651 O O . SER A 1 80 ? 12.478 -8.945 -21.327 1.00 74.00 80 SER A O 1
ATOM 653 N N . VAL A 1 81 ? 13.873 -8.032 -19.816 1.00 71.94 81 VAL A N 1
ATOM 654 C CA . VAL A 1 81 ? 14.128 -6.806 -20.564 1.00 71.94 81 VAL A CA 1
ATOM 655 C C . VAL A 1 81 ? 14.805 -7.124 -21.894 1.00 71.94 81 VAL A C 1
ATOM 657 O O . VAL A 1 81 ? 15.809 -7.830 -21.933 1.00 71.94 81 VAL A O 1
ATOM 660 N N . ARG A 1 82 ? 14.237 -6.607 -22.987 1.00 73.88 82 ARG A N 1
ATOM 661 C CA . ARG A 1 82 ? 14.782 -6.733 -24.346 1.00 73.88 82 ARG A CA 1
ATOM 662 C C . ARG A 1 82 ? 15.573 -5.473 -24.698 1.00 73.88 82 ARG A C 1
ATOM 664 O O . ARG A 1 82 ? 15.148 -4.377 -24.351 1.00 73.88 82 ARG A O 1
ATOM 671 N N . GLY A 1 83 ? 16.678 -5.617 -25.432 1.00 72.50 83 GLY A N 1
ATOM 672 C CA . GLY A 1 83 ? 17.567 -4.507 -25.826 1.00 72.50 83 GLY A CA 1
ATOM 673 C C . GLY A 1 83 ? 17.016 -3.539 -26.888 1.00 72.50 83 GLY A C 1
ATOM 674 O O . GLY A 1 83 ? 17.746 -2.675 -27.375 1.00 72.50 83 GLY A O 1
ATOM 675 N N . ASP A 1 84 ? 15.747 -3.674 -27.272 1.00 82.19 84 ASP A N 1
ATOM 676 C CA . ASP A 1 84 ? 15.084 -2.765 -28.205 1.00 82.19 84 ASP A CA 1
ATOM 677 C C . ASP A 1 84 ? 14.592 -1.504 -27.472 1.00 82.19 84 ASP A C 1
ATOM 679 O O . ASP A 1 84 ? 13.849 -1.575 -26.488 1.00 82.19 84 ASP A O 1
ATOM 683 N N . ALA A 1 85 ? 14.982 -0.334 -27.982 1.00 80.12 85 ALA A N 1
ATOM 684 C CA . ALA A 1 85 ? 14.628 0.966 -27.423 1.00 80.12 85 ALA A CA 1
ATOM 685 C C . ALA A 1 85 ? 13.107 1.193 -27.348 1.00 80.12 85 ALA A C 1
ATOM 687 O O . ALA A 1 85 ? 12.632 1.839 -26.411 1.00 80.12 85 ALA A O 1
ATOM 688 N N . ALA A 1 86 ? 12.323 0.656 -28.291 1.00 83.88 86 ALA A N 1
ATOM 689 C CA . ALA A 1 86 ? 10.863 0.771 -28.248 1.00 83.88 86 ALA A CA 1
ATOM 690 C C . ALA A 1 86 ? 10.265 -0.004 -27.060 1.00 83.88 86 ALA A C 1
ATOM 692 O O . ALA A 1 86 ? 9.429 0.527 -26.327 1.00 83.88 86 ALA A O 1
ATOM 693 N N . HIS A 1 87 ? 10.753 -1.222 -26.820 1.00 84.38 87 HIS A N 1
ATOM 694 C CA . HIS A 1 87 ? 10.325 -2.061 -25.701 1.00 84.38 87 HIS A CA 1
ATOM 695 C C . HIS A 1 87 ? 10.749 -1.479 -24.347 1.00 84.38 87 HIS A C 1
ATOM 697 O O . HIS A 1 87 ? 9.948 -1.455 -23.413 1.00 84.38 87 HIS A O 1
ATOM 703 N N . LEU A 1 88 ? 11.972 -0.948 -24.245 1.00 83.38 88 LEU A N 1
ATOM 704 C CA . LEU A 1 88 ? 12.459 -0.283 -23.031 1.00 83.38 88 LEU A CA 1
ATOM 705 C C . LEU A 1 88 ? 11.592 0.920 -22.643 1.00 83.38 88 LEU A C 1
ATOM 707 O O . LEU A 1 88 ? 11.278 1.106 -21.467 1.00 83.38 88 LEU A O 1
ATOM 711 N N . ARG A 1 89 ? 11.155 1.721 -23.624 1.00 87.44 89 ARG A N 1
ATOM 712 C CA . ARG A 1 89 ? 10.250 2.855 -23.377 1.00 87.44 89 ARG A CA 1
ATOM 713 C C . ARG A 1 89 ? 8.890 2.403 -22.849 1.00 87.44 89 ARG A C 1
ATOM 715 O O . ARG A 1 89 ? 8.381 3.040 -21.928 1.00 87.44 89 ARG A O 1
ATOM 722 N N . GLU A 1 90 ? 8.328 1.311 -23.369 1.00 88.50 90 GLU A N 1
ATOM 723 C CA . GLU A 1 90 ? 7.062 0.782 -22.843 1.00 88.50 90 GLU A CA 1
ATOM 724 C C . GLU A 1 90 ? 7.232 0.234 -21.422 1.00 88.50 90 GLU A C 1
ATOM 726 O O . GLU A 1 90 ? 6.434 0.563 -20.549 1.00 88.50 90 GLU A O 1
ATOM 731 N N . GLN A 1 91 ? 8.319 -0.492 -21.135 1.00 87.00 91 GLN A N 1
ATOM 732 C CA . GLN A 1 91 ? 8.601 -0.966 -19.774 1.00 87.00 91 GLN A CA 1
ATOM 733 C C . GLN A 1 91 ? 8.758 0.187 -18.769 1.00 87.00 91 GLN A C 1
ATOM 735 O O . GLN A 1 91 ? 8.262 0.100 -17.644 1.00 87.00 91 GLN A O 1
ATOM 740 N N . ILE A 1 92 ? 9.394 1.298 -19.164 1.00 88.00 92 ILE A N 1
ATOM 741 C CA . ILE A 1 92 ? 9.459 2.517 -18.339 1.00 88.00 92 ILE A CA 1
ATOM 742 C C . ILE A 1 92 ? 8.055 3.087 -18.111 1.00 88.00 92 ILE A C 1
ATOM 744 O O . ILE A 1 92 ? 7.719 3.470 -16.988 1.00 88.00 92 ILE A O 1
ATOM 748 N N . ARG A 1 93 ? 7.215 3.127 -19.152 1.00 90.81 93 ARG A N 1
ATOM 749 C CA . ARG A 1 93 ? 5.838 3.624 -19.059 1.00 90.81 93 ARG A CA 1
ATOM 750 C C . ARG A 1 93 ? 5.010 2.785 -18.087 1.00 90.81 93 ARG A C 1
ATOM 752 O O . ARG A 1 93 ? 4.369 3.345 -17.200 1.00 90.81 93 ARG A O 1
ATOM 759 N N . GLU A 1 94 ? 5.061 1.464 -18.196 1.00 90.25 94 GLU A N 1
ATOM 760 C CA . GLU A 1 94 ? 4.382 0.546 -17.278 1.00 90.25 94 GLU A CA 1
ATOM 761 C C . GLU A 1 94 ? 4.860 0.709 -15.830 1.00 90.25 94 GLU A C 1
ATOM 763 O O . GLU A 1 94 ? 4.039 0.789 -14.914 1.00 90.25 94 GLU A O 1
ATOM 768 N N . ASN A 1 95 ? 6.174 0.821 -15.615 1.00 89.50 95 ASN A N 1
ATOM 769 C CA . ASN A 1 95 ? 6.733 1.039 -14.281 1.00 89.50 95 ASN A CA 1
ATOM 770 C C . ASN A 1 95 ? 6.270 2.388 -13.695 1.00 89.50 95 ASN A C 1
ATOM 772 O O . ASN A 1 95 ? 5.834 2.455 -12.548 1.00 89.50 95 ASN A O 1
ATOM 776 N N . SER A 1 96 ? 6.231 3.449 -14.509 1.00 91.81 96 SER A N 1
ATOM 777 C CA . SER A 1 96 ? 5.719 4.759 -14.080 1.00 91.81 96 SER A CA 1
ATOM 778 C C . SER A 1 96 ? 4.241 4.718 -13.661 1.00 91.81 96 SER A C 1
ATOM 780 O O . SER A 1 96 ? 3.851 5.359 -12.684 1.00 91.81 96 SER A O 1
ATOM 782 N N . LEU A 1 97 ? 3.417 3.911 -14.341 1.00 92.56 97 LEU A N 1
ATOM 783 C CA . LEU A 1 97 ? 2.024 3.681 -13.952 1.00 92.56 97 LEU A CA 1
ATOM 784 C C . LEU A 1 97 ? 1.936 2.931 -12.617 1.00 92.56 97 LEU A C 1
ATOM 786 O O . LEU A 1 97 ? 1.153 3.322 -11.751 1.00 92.56 97 LEU A O 1
ATOM 790 N N . ALA A 1 98 ? 2.766 1.901 -12.419 1.00 91.12 98 ALA A N 1
ATOM 791 C CA . ALA A 1 98 ? 2.830 1.164 -11.158 1.00 91.12 98 ALA A CA 1
ATOM 792 C C . ALA A 1 98 ? 3.271 2.058 -9.985 1.00 91.12 98 ALA A C 1
ATOM 794 O O . ALA A 1 98 ? 2.694 1.973 -8.900 1.00 91.12 98 ALA A O 1
ATOM 795 N N . LEU A 1 99 ? 4.230 2.965 -10.202 1.00 90.75 99 LEU A N 1
ATOM 796 C CA . LEU A 1 99 ? 4.622 3.976 -9.216 1.00 90.75 99 LEU A CA 1
ATOM 797 C C . LEU A 1 99 ? 3.458 4.907 -8.854 1.00 90.75 99 LEU A C 1
ATOM 799 O O . LEU A 1 99 ? 3.215 5.139 -7.671 1.00 90.75 99 LEU A O 1
ATOM 803 N N . GLY A 1 100 ? 2.692 5.379 -9.841 1.00 92.75 100 GLY A N 1
ATOM 804 C CA . GLY A 1 100 ? 1.506 6.202 -9.589 1.00 92.75 100 GLY A CA 1
ATOM 805 C C . GLY A 1 100 ? 0.400 5.465 -8.819 1.00 92.75 100 GLY A C 1
ATOM 806 O O . GLY A 1 100 ? -0.298 6.063 -8.000 1.00 92.75 100 GLY A O 1
ATOM 807 N N . GLU A 1 101 ? 0.229 4.158 -9.038 1.00 93.50 101 GLU A N 1
ATOM 808 C CA . GLU A 1 101 ? -0.662 3.322 -8.220 1.00 93.50 101 GLU A CA 1
ATOM 809 C C . GLU A 1 101 ? -0.144 3.177 -6.780 1.00 93.50 101 GLU A C 1
ATOM 811 O O . GLU A 1 101 ? -0.915 3.343 -5.832 1.00 93.50 101 GLU A O 1
ATOM 816 N N . LEU A 1 102 ? 1.160 2.942 -6.600 1.00 91.25 102 LEU A N 1
ATOM 817 C CA . LEU A 1 102 ? 1.795 2.861 -5.281 1.00 91.25 102 LEU A CA 1
ATOM 818 C C . LEU A 1 102 ? 1.674 4.167 -4.489 1.00 91.25 102 LEU A C 1
ATOM 820 O O . LEU A 1 102 ? 1.466 4.119 -3.279 1.00 91.25 102 LEU A O 1
ATOM 824 N N . GLU A 1 103 ? 1.765 5.328 -5.135 1.00 93.31 103 GLU A N 1
ATOM 825 C CA . GLU A 1 103 ? 1.561 6.625 -4.475 1.00 93.31 103 GLU A CA 1
ATOM 826 C C . GLU A 1 103 ? 0.143 6.763 -3.914 1.00 93.31 103 GLU A C 1
ATOM 828 O O . GLU A 1 103 ? -0.031 7.147 -2.756 1.00 93.31 103 GLU A O 1
ATOM 833 N N . LYS A 1 104 ? -0.875 6.369 -4.689 1.00 93.38 104 LYS A N 1
ATOM 834 C CA . LYS A 1 104 ? -2.274 6.371 -4.230 1.00 93.38 104 LYS A CA 1
ATOM 835 C C . LYS A 1 104 ? -2.488 5.418 -3.053 1.00 93.38 104 LYS A C 1
ATOM 837 O O . LYS A 1 104 ? -3.186 5.773 -2.103 1.00 93.38 104 LYS A O 1
ATOM 842 N N . LEU A 1 105 ? -1.880 4.230 -3.102 1.00 92.25 105 LEU A N 1
ATOM 843 C CA . LEU A 1 105 ? -1.919 3.271 -1.994 1.00 92.25 105 LEU A CA 1
ATOM 844 C C . LEU A 1 105 ? -1.228 3.823 -0.740 1.00 92.25 105 LEU A C 1
ATOM 846 O O . LEU A 1 105 ? -1.736 3.617 0.357 1.00 92.25 105 LEU A O 1
ATOM 850 N N . GLY A 1 106 ? -0.136 4.577 -0.896 1.00 87.06 106 GLY A N 1
ATOM 851 C CA . GLY A 1 106 ? 0.550 5.253 0.209 1.00 87.06 106 GLY A CA 1
ATOM 852 C C . GLY A 1 106 ? -0.367 6.222 0.956 1.00 87.06 106 GLY A C 1
ATOM 853 O O . GLY A 1 106 ? -0.532 6.102 2.166 1.00 87.06 106 GLY A O 1
ATOM 854 N N . VAL A 1 107 ? -1.063 7.105 0.231 1.00 92.62 107 VAL A N 1
ATOM 855 C CA . VAL A 1 107 ? -2.038 8.040 0.830 1.00 92.62 107 VAL A CA 1
ATOM 856 C C . VAL A 1 107 ? -3.168 7.292 1.552 1.00 92.62 107 VAL A C 1
ATOM 858 O O . VAL A 1 107 ? -3.616 7.688 2.631 1.00 92.62 107 VAL A O 1
ATOM 861 N N . ALA A 1 108 ? -3.642 6.184 0.975 1.00 90.88 108 ALA A N 1
ATOM 862 C CA . ALA A 1 108 ? -4.683 5.374 1.596 1.00 90.88 108 ALA A CA 1
ATOM 863 C C . ALA A 1 108 ? -4.201 4.679 2.884 1.00 90.88 108 ALA A C 1
ATOM 865 O O . ALA A 1 108 ? -4.962 4.642 3.851 1.00 90.88 108 ALA A O 1
ATOM 866 N N . LEU A 1 109 ? -2.958 4.187 2.914 1.00 88.38 109 LEU A N 1
ATOM 867 C CA . LEU A 1 109 ? -2.323 3.606 4.102 1.00 88.38 109 LEU A CA 1
ATOM 868 C C . LEU A 1 109 ? -2.139 4.644 5.213 1.00 88.38 109 LEU A C 1
ATOM 870 O O . LEU A 1 109 ? -2.478 4.359 6.356 1.00 88.38 109 LEU A O 1
ATOM 874 N N . GLU A 1 110 ? -1.683 5.855 4.887 1.00 88.88 110 GLU A N 1
ATOM 875 C CA . GLU A 1 110 ? -1.584 6.963 5.850 1.00 88.88 110 GLU A CA 1
ATOM 876 C C . GLU A 1 110 ? -2.954 7.310 6.452 1.00 88.88 110 GLU A C 1
ATOM 878 O O . GLU A 1 110 ? -3.081 7.531 7.655 1.00 88.88 110 GLU A O 1
ATOM 883 N N . THR A 1 111 ? -4.008 7.291 5.630 1.00 90.31 111 THR A N 1
ATOM 884 C CA . THR A 1 111 ? -5.382 7.528 6.097 1.00 90.31 111 THR A CA 1
ATOM 885 C C . THR A 1 111 ? -5.843 6.435 7.065 1.00 90.31 111 THR A C 1
ATOM 887 O O . THR A 1 111 ? -6.422 6.738 8.106 1.00 90.31 111 THR A O 1
ATOM 890 N N . VAL A 1 112 ? -5.583 5.166 6.735 1.00 88.06 112 VAL A N 1
ATOM 891 C CA . VAL A 1 112 ? -5.912 4.020 7.598 1.00 88.06 112 VAL A CA 1
ATOM 892 C C . VAL A 1 112 ? -5.126 4.081 8.905 1.00 88.06 112 VAL A C 1
ATOM 894 O O . VAL A 1 112 ? -5.705 3.873 9.965 1.00 88.06 112 VAL A O 1
ATOM 897 N N . GLN A 1 113 ? -3.847 4.454 8.853 1.00 84.12 113 GLN A N 1
ATOM 898 C CA . GLN A 1 113 ? -3.017 4.647 10.039 1.00 84.12 113 GLN A CA 1
ATOM 899 C C . GLN A 1 113 ? -3.561 5.768 10.934 1.00 84.12 113 GLN A C 1
ATOM 901 O O . GLN A 1 113 ? -3.640 5.603 12.151 1.00 84.12 113 GLN A O 1
ATOM 906 N N . ALA A 1 114 ? -3.971 6.899 10.353 1.00 86.31 114 ALA A N 1
ATOM 907 C CA . ALA A 1 114 ? -4.577 7.992 11.107 1.00 86.31 114 ALA A CA 1
ATOM 908 C C . ALA A 1 114 ? -5.868 7.531 11.807 1.00 86.31 114 ALA A C 1
ATOM 910 O O . ALA A 1 114 ? -6.005 7.717 13.016 1.00 86.31 114 ALA A O 1
ATOM 911 N N . GLN A 1 115 ? -6.758 6.844 11.082 1.00 86.62 115 GLN A N 1
ATOM 912 C CA . GLN A 1 115 ? -7.997 6.277 11.633 1.00 86.62 115 GLN A CA 1
ATOM 913 C C . GLN A 1 115 ? -7.723 5.237 12.731 1.00 86.62 115 GLN A C 1
ATOM 915 O O . GLN A 1 115 ? -8.379 5.247 13.772 1.00 86.62 115 GLN A O 1
ATOM 920 N N . GLY A 1 116 ? -6.724 4.375 12.537 1.00 84.50 116 GLY A N 1
ATOM 921 C CA . GLY A 1 116 ? -6.297 3.382 13.521 1.00 84.50 116 GLY A CA 1
ATOM 922 C C . GLY A 1 116 ? -5.752 4.034 14.783 1.00 84.50 116 GLY A C 1
ATOM 923 O O . GLY A 1 116 ? -6.140 3.662 15.886 1.00 84.50 116 GLY A O 1
ATOM 924 N N . SER A 1 117 ? -4.923 5.069 14.638 1.00 82.19 117 SER A N 1
ATOM 925 C CA . SER A 1 117 ? -4.379 5.823 15.770 1.00 82.19 117 SER A CA 1
ATOM 926 C C . SER A 1 117 ? -5.463 6.552 16.571 1.00 82.19 117 SER A C 1
ATOM 928 O O . SER A 1 117 ? -5.404 6.559 17.797 1.00 82.19 117 SER A O 1
ATOM 930 N N . GLU A 1 118 ? -6.489 7.095 15.908 1.00 84.25 118 GLU A N 1
ATOM 931 C CA . GLU A 1 118 ? -7.636 7.735 16.560 1.00 84.25 118 GLU A CA 1
ATOM 932 C C . GLU A 1 118 ? -8.472 6.709 17.345 1.00 84.25 118 GLU A C 1
ATOM 934 O O . GLU A 1 118 ? -8.809 6.925 18.513 1.00 84.25 118 GLU A O 1
ATOM 939 N N . LEU A 1 119 ? -8.743 5.546 16.742 1.00 81.81 119 LEU A N 1
ATOM 940 C CA . LEU A 1 119 ? -9.453 4.444 17.396 1.00 81.81 119 LEU A CA 1
ATOM 941 C C . LEU A 1 119 ? -8.665 3.865 18.573 1.00 81.81 119 LEU A C 1
ATOM 943 O O . LEU A 1 119 ? -9.230 3.624 19.637 1.00 81.81 119 LEU A O 1
ATOM 947 N N . LEU A 1 120 ? -7.357 3.687 18.430 1.00 75.31 120 LEU A N 1
ATOM 948 C CA . LEU A 1 120 ? -6.496 3.191 19.500 1.00 75.31 120 LEU A CA 1
ATOM 949 C C . LEU A 1 120 ? -6.298 4.223 20.613 1.00 75.31 120 LEU A C 1
ATOM 951 O O . LEU A 1 120 ? -6.270 3.839 21.779 1.00 75.31 120 LEU A O 1
ATOM 955 N N . ALA A 1 121 ? -6.244 5.520 20.303 1.00 77.31 121 ALA A N 1
ATOM 956 C CA . ALA A 1 121 ? -6.253 6.579 21.313 1.00 77.31 121 ALA A CA 1
ATOM 957 C C . ALA A 1 121 ? -7.548 6.556 22.143 1.00 77.31 121 ALA A C 1
ATOM 959 O O . ALA A 1 121 ? -7.511 6.828 23.343 1.00 77.31 121 ALA A O 1
ATOM 960 N N . SER A 1 122 ? -8.670 6.150 21.538 1.00 67.75 122 SER A N 1
ATOM 961 C CA . SER A 1 122 ? -9.922 5.914 22.267 1.00 67.75 122 SER A CA 1
ATOM 962 C C . SER A 1 122 ? -9.906 4.642 23.137 1.00 67.75 122 SER A C 1
ATOM 964 O O . SER A 1 122 ? -10.689 4.543 24.079 1.00 67.75 122 SER A O 1
ATOM 966 N N . MET A 1 123 ? -8.993 3.695 22.871 1.00 60.03 123 MET A N 1
ATOM 967 C CA . MET A 1 123 ? -8.977 2.335 23.446 1.00 60.03 123 MET A CA 1
ATOM 968 C C . MET A 1 123 ? -7.704 1.968 24.246 1.00 60.03 123 MET A C 1
ATOM 970 O O . MET A 1 123 ? -7.651 0.887 24.823 1.00 60.03 123 MET A O 1
ATOM 974 N N . GLN A 1 124 ? -6.686 2.837 24.315 1.00 57.41 124 GLN A N 1
ATOM 975 C CA . GLN A 1 124 ? -5.383 2.604 24.976 1.00 57.41 124 GLN A CA 1
ATOM 976 C C . GLN A 1 124 ? -4.676 1.281 24.591 1.00 57.41 124 GLN A C 1
ATOM 978 O O . GLN A 1 124 ? -4.133 0.589 25.453 1.00 57.41 124 GLN A O 1
ATOM 983 N N . ALA A 1 125 ? -4.642 0.918 23.306 1.00 49.22 125 ALA A N 1
ATOM 984 C CA . ALA A 1 125 ? -3.940 -0.282 22.819 1.00 49.22 125 ALA A CA 1
ATOM 985 C C . ALA A 1 125 ? -2.953 0.050 21.679 1.00 49.22 125 ALA A C 1
ATOM 987 O O . ALA A 1 125 ? -3.103 1.073 21.022 1.00 49.22 125 ALA A O 1
ATOM 988 N N . ALA A 1 126 ? -1.925 -0.781 21.452 1.00 48.59 126 ALA A N 1
ATOM 989 C CA . ALA A 1 126 ? -0.823 -0.486 20.524 1.00 48.59 126 ALA A CA 1
ATOM 990 C C . ALA A 1 126 ? -0.720 -1.456 19.322 1.00 48.59 126 ALA A C 1
ATOM 992 O O . ALA A 1 126 ? -0.508 -2.651 19.496 1.00 48.59 126 ALA A O 1
ATOM 993 N N . ASN A 1 127 ? -0.817 -0.850 18.132 1.00 54.50 127 ASN A N 1
ATOM 994 C CA . ASN A 1 127 ? -0.202 -1.055 16.805 1.00 54.50 127 ASN A CA 1
ATOM 995 C C . ASN A 1 127 ? 0.018 -2.451 16.173 1.00 54.50 127 ASN A C 1
ATOM 997 O O . ASN A 1 127 ? 0.912 -3.200 16.564 1.00 54.50 127 ASN A O 1
ATOM 1001 N N . SER A 1 128 ? -0.637 -2.647 15.016 1.00 57.66 128 SER A N 1
ATOM 1002 C CA . SER A 1 128 ? -0.387 -3.684 13.991 1.00 57.66 128 SER A CA 1
ATOM 1003 C C . SER A 1 128 ? 0.092 -3.145 12.622 1.00 57.66 128 SER A C 1
ATOM 1005 O O . SER A 1 128 ? 0.446 -3.929 11.745 1.00 57.66 128 SER A O 1
ATOM 1007 N N . ASP A 1 129 ? 0.166 -1.824 12.421 1.00 63.56 129 ASP A N 1
ATOM 1008 C CA . ASP A 1 129 ? 0.247 -1.224 11.068 1.00 63.56 129 ASP A CA 1
ATOM 1009 C C . ASP A 1 129 ? 1.664 -1.158 10.460 1.00 63.56 129 ASP A C 1
ATOM 1011 O O . ASP A 1 129 ? 1.846 -0.812 9.291 1.00 63.56 129 ASP A O 1
ATOM 1015 N N . ALA A 1 130 ? 2.698 -1.500 11.232 1.00 68.94 130 ALA A N 1
ATOM 1016 C CA . ALA A 1 130 ? 4.094 -1.347 10.814 1.00 68.94 130 ALA A CA 1
ATOM 1017 C C . ALA A 1 130 ? 4.495 -2.277 9.649 1.00 68.94 130 ALA A C 1
ATOM 1019 O O . ALA A 1 130 ? 5.334 -1.912 8.821 1.00 68.94 130 ALA A O 1
ATOM 1020 N N . ALA A 1 131 ? 3.889 -3.466 9.561 1.00 74.56 131 ALA A N 1
ATOM 1021 C CA . ALA A 1 131 ? 4.223 -4.453 8.536 1.00 74.56 131 ALA A CA 1
ATOM 1022 C C . ALA A 1 131 ? 3.806 -3.989 7.128 1.00 74.56 131 ALA A C 1
ATOM 1024 O O . ALA A 1 131 ? 4.634 -3.999 6.215 1.00 74.56 131 ALA A O 1
ATOM 1025 N N . LEU A 1 132 ? 2.572 -3.503 6.955 1.00 74.06 132 LEU A N 1
ATOM 1026 C CA . LEU A 1 132 ? 2.068 -3.022 5.660 1.00 74.06 132 LEU A CA 1
ATOM 1027 C C . LEU A 1 132 ? 2.862 -1.821 5.135 1.00 74.06 132 LEU A C 1
ATOM 1029 O O . LEU A 1 132 ? 3.217 -1.776 3.957 1.00 74.06 132 LEU A O 1
ATOM 1033 N N . LEU A 1 133 ? 3.211 -0.880 6.017 1.00 79.44 133 LEU A N 1
ATOM 1034 C CA . LEU A 1 133 ? 4.034 0.280 5.661 1.00 79.44 133 LEU A CA 1
ATOM 1035 C C . LEU A 1 133 ? 5.423 -0.138 5.167 1.00 79.44 133 LEU A C 1
ATOM 1037 O O . LEU A 1 133 ? 5.921 0.401 4.177 1.00 79.44 133 LEU A O 1
ATOM 1041 N N . SER A 1 134 ? 6.038 -1.129 5.819 1.00 81.44 134 SER A N 1
ATOM 1042 C CA . SER A 1 134 ? 7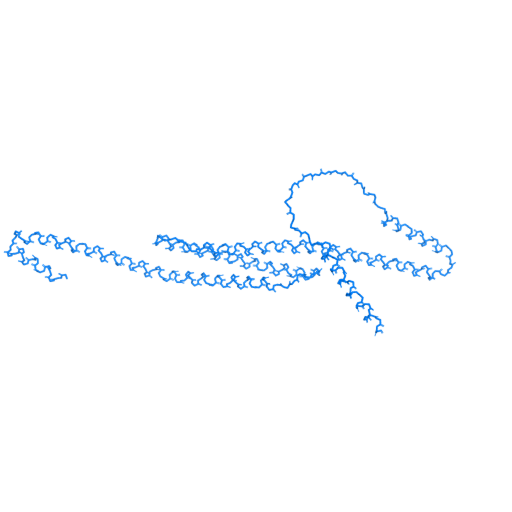.335 -1.654 5.385 1.00 81.44 134 SER A CA 1
ATOM 1043 C C . SER A 1 134 ? 7.264 -2.360 4.025 1.00 81.44 134 SER A C 1
ATOM 1045 O O . SER A 1 134 ? 8.139 -2.148 3.182 1.00 81.44 134 SER A O 1
ATOM 1047 N N . GLN A 1 135 ? 6.206 -3.138 3.768 1.00 82.75 135 GLN A N 1
ATOM 1048 C CA . GLN A 1 135 ? 5.991 -3.810 2.483 1.00 82.75 135 GLN A CA 1
ATOM 1049 C C . GLN A 1 135 ? 5.780 -2.802 1.348 1.00 82.75 135 GLN A C 1
ATOM 1051 O O . GLN A 1 135 ? 6.432 -2.906 0.306 1.00 82.75 135 GLN A O 1
ATOM 1056 N N . TRP A 1 136 ? 4.935 -1.790 1.568 1.00 89.69 136 TRP A N 1
ATOM 1057 C CA . TRP A 1 136 ? 4.735 -0.691 0.621 1.00 89.69 136 TRP A CA 1
ATOM 1058 C C . TRP A 1 136 ? 6.048 0.043 0.320 1.00 89.69 136 TRP A C 1
ATOM 1060 O O . TRP A 1 136 ? 6.399 0.236 -0.847 1.00 89.69 136 TRP A O 1
ATOM 1070 N N . GLY A 1 137 ? 6.813 0.394 1.359 1.00 81.94 137 GLY A N 1
ATOM 1071 C CA . GLY A 1 137 ? 8.098 1.079 1.210 1.00 81.94 137 GLY A CA 1
ATOM 1072 C C . GLY A 1 137 ? 9.115 0.258 0.412 1.00 81.94 137 GLY A C 1
ATOM 1073 O O . GLY A 1 137 ? 9.788 0.795 -0.469 1.00 81.94 137 GLY A O 1
ATOM 1074 N N . CYS A 1 138 ? 9.179 -1.053 0.660 1.00 89.94 138 CYS A N 1
ATOM 1075 C CA . CYS A 1 138 ? 10.046 -1.970 -0.076 1.00 89.94 138 CYS A CA 1
ATOM 1076 C C . CYS A 1 138 ? 9.668 -2.052 -1.564 1.00 89.94 138 CYS A C 1
ATOM 1078 O O . CYS A 1 138 ? 10.535 -1.908 -2.428 1.00 89.94 138 CYS A O 1
ATOM 1080 N N . LEU A 1 139 ? 8.379 -2.232 -1.880 1.00 83.19 139 LEU A N 1
ATOM 1081 C CA . LEU A 1 139 ? 7.904 -2.284 -3.268 1.00 83.19 139 LEU A CA 1
ATOM 1082 C C . LEU A 1 139 ? 8.177 -0.977 -4.012 1.00 83.19 139 LEU A C 1
ATOM 1084 O O . LEU A 1 139 ? 8.655 -1.006 -5.148 1.00 83.19 139 LEU A O 1
ATOM 1088 N N . ARG A 1 140 ? 7.943 0.166 -3.359 1.00 86.62 140 ARG A N 1
ATOM 1089 C CA . ARG A 1 140 ? 8.235 1.486 -3.925 1.00 86.62 140 ARG A CA 1
ATOM 1090 C C . ARG A 1 140 ? 9.721 1.662 -4.227 1.00 86.62 140 ARG A C 1
ATOM 1092 O O . ARG A 1 140 ? 10.054 2.107 -5.323 1.00 86.62 140 ARG A O 1
ATOM 1099 N N . GLY A 1 141 ? 10.601 1.290 -3.295 1.00 83.81 141 GLY A N 1
ATOM 1100 C CA . GLY A 1 141 ? 12.052 1.356 -3.497 1.00 83.81 141 GLY A CA 1
ATOM 1101 C C . GLY A 1 141 ? 12.504 0.525 -4.698 1.00 83.81 141 GLY A C 1
ATOM 1102 O O . GLY A 1 141 ? 13.188 1.037 -5.582 1.00 83.81 141 GLY A O 1
ATOM 1103 N N . ARG A 1 142 ? 12.015 -0.716 -4.801 1.00 87.19 142 ARG A N 1
ATOM 1104 C CA . ARG A 1 142 ? 12.306 -1.600 -5.939 1.00 87.19 142 ARG A CA 1
ATOM 1105 C C . ARG A 1 142 ? 11.841 -1.022 -7.277 1.00 87.19 142 ARG A C 1
ATOM 1107 O O . ARG A 1 142 ? 12.591 -1.078 -8.245 1.00 87.19 142 ARG A O 1
ATOM 1114 N N . CYS A 1 143 ? 10.637 -0.445 -7.337 1.00 81.62 143 CYS A N 1
ATOM 1115 C CA . CYS A 1 143 ? 10.135 0.182 -8.566 1.00 81.62 143 CYS A CA 1
ATOM 1116 C C . CYS A 1 143 ? 11.014 1.365 -8.993 1.00 81.62 143 CYS A C 1
ATOM 1118 O O . CYS A 1 143 ? 11.357 1.481 -10.167 1.00 81.62 143 CYS A O 1
ATOM 1120 N N . GLN A 1 144 ? 11.435 2.205 -8.040 1.00 85.88 144 GLN A N 1
ATOM 1121 C CA . GLN A 1 144 ? 12.319 3.344 -8.311 1.00 85.88 144 GLN A CA 1
ATOM 1122 C C . GLN A 1 144 ? 13.699 2.908 -8.813 1.00 85.88 144 GLN A C 1
ATOM 1124 O O . GLN A 1 144 ? 14.251 3.526 -9.722 1.00 85.88 144 GLN A O 1
ATOM 1129 N N . GLU A 1 145 ? 14.271 1.855 -8.230 1.00 88.75 145 GLU A N 1
ATOM 1130 C CA . GLU A 1 145 ? 15.542 1.282 -8.683 1.00 88.75 145 GLU A CA 1
ATOM 1131 C C . GLU A 1 145 ? 15.422 0.703 -10.094 1.00 88.75 145 GLU A C 1
ATOM 1133 O O . GLU A 1 145 ? 16.249 1.006 -10.954 1.00 88.75 145 GLU A O 1
ATOM 1138 N N . GLN A 1 146 ? 14.356 -0.056 -10.357 1.00 86.94 146 GLN A N 1
ATOM 1139 C CA . GLN A 1 146 ? 14.081 -0.615 -11.678 1.00 86.94 146 GLN A CA 1
ATOM 1140 C C . GLN A 1 146 ? 13.878 0.486 -12.727 1.00 86.94 146 GLN A C 1
ATOM 1142 O O . GLN A 1 146 ? 14.404 0.375 -13.830 1.00 86.94 146 GLN A O 1
ATOM 1147 N N . GLU A 1 147 ? 13.166 1.569 -12.402 1.00 83.38 147 GLU A N 1
ATOM 1148 C CA . GLU A 1 147 ? 12.982 2.697 -13.319 1.00 83.38 147 GLU A CA 1
ATOM 1149 C C . GLU A 1 147 ? 14.316 3.382 -13.651 1.00 83.38 147 GLU A C 1
ATOM 1151 O O . GLU A 1 147 ? 14.589 3.669 -14.818 1.00 83.38 147 GLU A O 1
ATOM 1156 N N . ARG A 1 148 ? 15.171 3.624 -12.645 1.00 87.94 148 ARG A N 1
ATOM 1157 C CA . ARG A 1 148 ? 16.511 4.197 -12.862 1.00 87.94 148 ARG A CA 1
ATOM 1158 C C . ARG A 1 148 ? 17.342 3.313 -13.784 1.00 87.94 148 ARG A C 1
ATOM 1160 O O . ARG A 1 148 ? 17.878 3.808 -14.772 1.00 87.94 148 ARG A O 1
ATOM 1167 N N . TRP A 1 149 ? 17.380 2.014 -13.501 1.00 89.69 149 TRP A N 1
ATOM 1168 C CA . TRP A 1 149 ? 18.118 1.046 -14.305 1.00 89.69 149 TRP A CA 1
ATOM 1169 C C . TRP A 1 149 ? 17.595 0.965 -15.750 1.00 89.69 149 TRP A C 1
ATOM 1171 O O . TRP A 1 149 ? 18.387 1.016 -16.689 1.00 89.69 149 TRP A O 1
ATOM 1181 N N . LEU A 1 150 ? 16.273 0.937 -15.960 1.00 84.69 150 LEU A N 1
ATOM 1182 C CA . LEU A 1 150 ? 15.676 0.942 -17.303 1.00 84.69 150 LEU A CA 1
ATOM 1183 C C . LEU A 1 150 ? 16.025 2.211 -18.092 1.00 84.69 150 LEU A C 1
ATOM 1185 O O . LEU A 1 150 ? 16.284 2.140 -19.292 1.00 84.69 150 LEU A O 1
ATOM 1189 N N . ARG A 1 151 ? 16.049 3.377 -17.435 1.00 87.94 151 ARG A N 1
ATOM 1190 C CA . ARG A 1 151 ? 16.435 4.649 -18.069 1.00 87.94 151 ARG A CA 1
ATOM 1191 C C . ARG A 1 151 ? 17.907 4.657 -18.482 1.00 87.94 151 ARG A C 1
ATOM 1193 O O . ARG A 1 151 ? 18.225 5.129 -19.572 1.00 87.94 151 ARG A O 1
ATOM 1200 N N . GLU A 1 152 ? 18.795 4.134 -17.639 1.00 89.94 152 GLU A N 1
ATOM 1201 C CA . GLU A 1 152 ? 20.217 3.979 -17.971 1.00 89.94 152 GLU A CA 1
ATOM 1202 C C . GLU A 1 152 ? 20.412 3.018 -19.149 1.00 89.94 152 GLU A C 1
ATOM 1204 O O . GLU A 1 152 ? 21.152 3.325 -20.087 1.00 89.94 152 GLU A O 1
ATOM 1209 N N . LEU A 1 153 ? 19.696 1.892 -19.145 1.00 87.44 153 LEU A N 1
ATOM 1210 C CA . LEU A 1 153 ? 19.734 0.916 -20.228 1.00 87.44 153 LEU A CA 1
ATOM 1211 C C . LEU A 1 153 ? 19.191 1.488 -21.543 1.00 87.44 153 LEU A C 1
ATOM 1213 O O . LEU A 1 153 ? 19.803 1.278 -22.587 1.00 87.44 153 LEU A O 1
ATOM 1217 N N . LEU A 1 154 ? 18.099 2.259 -21.507 1.00 85.00 154 LEU A N 1
ATOM 1218 C CA . LEU A 1 154 ? 17.576 2.956 -22.685 1.00 85.00 154 LEU A CA 1
ATOM 1219 C C . LEU A 1 154 ? 18.616 3.917 -23.269 1.00 85.00 154 LEU A C 1
ATOM 1221 O O . LEU A 1 154 ? 18.828 3.919 -24.477 1.00 85.00 154 LEU A O 1
ATOM 1225 N N . ALA A 1 155 ? 19.313 4.680 -22.423 1.00 89.44 155 ALA A N 1
ATOM 1226 C CA . ALA A 1 155 ? 20.368 5.580 -22.881 1.00 89.44 155 ALA A CA 1
ATOM 1227 C C . ALA A 1 155 ? 21.539 4.826 -23.541 1.00 89.44 155 ALA A C 1
ATOM 1229 O O . ALA A 1 155 ? 22.125 5.316 -24.508 1.00 89.44 155 ALA A O 1
ATOM 1230 N N . LEU A 1 156 ? 21.887 3.635 -23.042 1.00 88.31 156 LEU A N 1
ATOM 1231 C CA . LEU A 1 156 ? 22.883 2.766 -23.676 1.00 88.31 156 LEU A CA 1
ATOM 1232 C C . LEU A 1 156 ? 22.384 2.210 -25.014 1.00 88.31 156 LEU A C 1
ATOM 1234 O O . LEU A 1 156 ? 23.121 2.270 -25.997 1.00 88.31 156 LEU A O 1
ATOM 1238 N N . ALA A 1 157 ? 21.142 1.722 -25.063 1.00 80.81 157 ALA A N 1
ATOM 1239 C CA . ALA A 1 157 ? 20.526 1.194 -26.275 1.00 80.81 157 ALA A CA 1
ATOM 1240 C C . ALA A 1 157 ? 20.445 2.266 -27.373 1.00 80.81 157 ALA A C 1
ATOM 1242 O O . ALA A 1 157 ? 20.893 2.021 -28.489 1.00 80.81 157 ALA A O 1
ATOM 1243 N N . ASP A 1 158 ? 19.969 3.474 -27.056 1.00 87.69 158 ASP A N 1
ATOM 1244 C CA . ASP A 1 158 ? 19.888 4.583 -28.015 1.00 87.69 158 ASP A CA 1
ATOM 1245 C C . ASP A 1 158 ? 21.273 4.918 -28.601 1.00 87.69 158 ASP A C 1
ATOM 1247 O O . ASP A 1 158 ? 21.415 5.098 -29.810 1.00 87.69 158 ASP A O 1
ATOM 1251 N N . ARG A 1 159 ? 22.326 4.934 -27.770 1.00 90.31 159 ARG A N 1
ATOM 1252 C CA . ARG A 1 159 ? 23.706 5.164 -28.234 1.00 90.31 159 ARG A CA 1
ATOM 1253 C C . ARG A 1 159 ? 24.230 4.029 -29.111 1.00 90.31 159 ARG A C 1
ATOM 1255 O O . ARG A 1 159 ? 24.907 4.301 -30.100 1.00 90.31 159 ARG A O 1
ATOM 1262 N N . PHE A 1 160 ? 23.949 2.781 -28.743 1.00 85.88 160 PHE A N 1
ATOM 1263 C CA . PHE A 1 160 ? 24.368 1.604 -29.501 1.00 85.88 160 PHE A CA 1
ATOM 1264 C C . PHE A 1 160 ? 23.721 1.578 -30.887 1.00 85.88 160 PHE A C 1
ATOM 1266 O O . PHE A 1 160 ? 24.429 1.505 -31.890 1.00 85.88 160 PHE A O 1
ATOM 1273 N N . TRP A 1 161 ? 22.394 1.704 -30.951 1.00 87.44 161 TRP A N 1
ATOM 1274 C CA . TRP A 1 161 ? 21.650 1.672 -32.210 1.00 87.44 161 TRP A CA 1
ATOM 1275 C C . TRP A 1 161 ? 21.997 2.856 -33.111 1.00 87.44 161 TRP A C 1
ATOM 1277 O O . TRP A 1 161 ? 22.134 2.685 -34.323 1.00 87.44 161 TRP A O 1
ATOM 1287 N N . HIS A 1 162 ? 22.221 4.037 -32.530 1.00 87.75 162 HIS A N 1
ATOM 1288 C CA . HIS A 1 162 ? 22.724 5.180 -33.282 1.00 87.75 162 HIS A CA 1
ATOM 1289 C C . HIS A 1 162 ? 24.109 4.899 -33.882 1.00 87.75 162 HIS A C 1
ATOM 1291 O O . HIS A 1 162 ? 24.275 5.027 -35.093 1.00 87.75 162 HIS A O 1
ATOM 1297 N N . GLY A 1 163 ? 25.070 4.422 -33.084 1.00 88.31 163 GLY A N 1
ATOM 1298 C CA . GLY A 1 163 ? 26.405 4.076 -33.581 1.00 88.31 163 GLY A CA 1
ATOM 1299 C C . GLY A 1 163 ? 26.384 2.974 -34.647 1.00 88.31 163 GLY A C 1
ATOM 1300 O O . GLY A 1 163 ? 27.090 3.071 -35.647 1.00 88.31 163 GLY A O 1
ATOM 1301 N N . LEU A 1 164 ? 25.529 1.958 -34.491 1.00 86.81 164 LEU A N 1
ATOM 1302 C CA . LEU A 1 164 ? 25.337 0.919 -35.505 1.00 86.81 164 LEU A CA 1
ATOM 1303 C C . LEU A 1 164 ? 24.805 1.507 -36.818 1.00 86.81 164 LEU A C 1
ATOM 1305 O O . LEU A 1 164 ? 25.275 1.129 -37.889 1.00 86.81 164 LEU A O 1
ATOM 1309 N N . SER A 1 165 ? 23.859 2.448 -36.746 1.00 89.31 165 SER A N 1
ATOM 1310 C CA . SER A 1 165 ? 23.331 3.122 -37.935 1.00 89.31 165 SER A CA 1
ATOM 1311 C C . SER A 1 165 ? 24.395 3.962 -38.649 1.00 89.31 165 SER A C 1
ATOM 1313 O O . SER A 1 165 ? 24.496 3.897 -39.871 1.00 89.31 165 SER A O 1
ATOM 1315 N N . GLU A 1 166 ? 25.246 4.680 -37.907 1.00 91.19 166 GLU A N 1
ATOM 1316 C CA . GLU A 1 166 ? 26.372 5.428 -38.480 1.00 91.19 166 GLU A CA 1
ATOM 1317 C C . GLU A 1 166 ? 27.387 4.488 -39.144 1.00 91.19 166 GLU A C 1
ATOM 1319 O O . GLU A 1 166 ? 27.839 4.739 -40.263 1.00 91.19 166 GLU A O 1
ATOM 1324 N N . LEU A 1 167 ? 27.707 3.360 -38.504 1.00 89.12 167 LEU A N 1
ATOM 1325 C CA . LEU A 1 167 ? 28.580 2.337 -39.082 1.00 89.12 167 LEU A CA 1
ATOM 1326 C C . LEU A 1 167 ? 27.983 1.722 -40.355 1.00 89.12 167 LEU A C 1
ATOM 1328 O O . LEU A 1 167 ? 28.690 1.566 -41.345 1.00 89.12 167 LEU A O 1
ATOM 1332 N N . ALA A 1 168 ? 26.685 1.421 -40.372 1.00 87.44 168 ALA A N 1
ATOM 1333 C CA . ALA A 1 168 ? 26.013 0.907 -41.562 1.00 87.44 168 ALA A CA 1
ATOM 1334 C C . ALA A 1 168 ? 26.025 1.925 -42.716 1.00 87.44 168 ALA A C 1
ATOM 1336 O O . ALA A 1 168 ? 26.290 1.552 -43.859 1.00 87.44 168 ALA A O 1
ATOM 1337 N N . LEU A 1 169 ? 25.802 3.213 -42.424 1.00 90.50 169 LEU A N 1
ATOM 1338 C CA . LEU A 1 169 ? 25.886 4.288 -43.417 1.00 90.50 169 LEU A CA 1
ATOM 1339 C C . LEU A 1 169 ? 27.303 4.430 -43.975 1.00 90.50 169 LEU A C 1
ATOM 1341 O O . LEU A 1 169 ? 27.481 4.458 -45.188 1.00 90.50 169 LEU A O 1
ATOM 1345 N N . THR A 1 170 ? 28.322 4.456 -43.114 1.00 91.38 170 THR A N 1
ATOM 1346 C CA . THR A 1 170 ? 29.722 4.533 -43.565 1.00 91.38 170 THR A CA 1
ATOM 1347 C C . THR A 1 170 ? 30.137 3.301 -44.372 1.00 91.38 170 THR A C 1
ATOM 1349 O O . THR A 1 170 ? 30.852 3.428 -45.368 1.00 91.38 170 THR A O 1
ATOM 1352 N N . LEU A 1 171 ? 29.657 2.108 -44.009 1.00 88.62 171 LEU A N 1
ATOM 1353 C CA . LEU A 1 171 ? 29.883 0.895 -44.789 1.00 88.62 171 LEU A CA 1
ATOM 1354 C C . LEU A 1 171 ? 29.200 0.975 -46.162 1.00 88.62 171 LEU A C 1
ATOM 1356 O O . LEU A 1 171 ? 29.832 0.684 -47.170 1.00 88.62 171 LEU A O 1
ATOM 1360 N N . SER A 1 172 ? 27.948 1.427 -46.224 1.00 88.69 172 SER A N 1
ATOM 1361 C CA . SER A 1 172 ? 27.232 1.641 -47.487 1.00 88.69 172 SER A CA 1
ATOM 1362 C C . SER A 1 172 ? 27.944 2.670 -48.375 1.00 88.69 172 SER A C 1
ATOM 1364 O O . SER A 1 172 ? 28.169 2.423 -49.559 1.00 88.69 172 SER A O 1
ATOM 1366 N N . ASP A 1 173 ? 28.365 3.802 -47.809 1.00 86.25 173 ASP A N 1
ATOM 1367 C CA . ASP A 1 173 ? 29.131 4.835 -48.513 1.00 86.25 173 ASP A CA 1
ATOM 1368 C C . ASP A 1 173 ? 30.451 4.283 -49.069 1.00 86.25 173 ASP A C 1
ATOM 1370 O O . ASP A 1 173 ? 30.834 4.574 -50.204 1.00 86.25 173 ASP A O 1
ATOM 1374 N N . THR A 1 174 ? 31.173 3.485 -48.276 1.00 82.75 174 THR A N 1
ATOM 1375 C CA . THR A 1 174 ? 32.433 2.870 -48.722 1.00 82.75 174 THR A CA 1
ATOM 1376 C C . THR A 1 174 ? 32.199 1.813 -49.796 1.00 82.75 174 THR A C 1
ATOM 1378 O O . THR A 1 174 ? 32.936 1.803 -50.780 1.00 82.75 174 THR A O 1
ATOM 1381 N N . GLN A 1 175 ? 31.151 0.992 -49.680 1.00 81.19 175 GLN A N 1
ATOM 1382 C CA . GLN A 1 175 ? 30.740 0.051 -50.725 1.00 81.19 175 GLN A CA 1
ATOM 1383 C C . GLN A 1 175 ? 30.414 0.776 -52.037 1.00 81.19 175 GLN A C 1
ATOM 1385 O O . GLN A 1 175 ? 30.926 0.389 -53.084 1.00 81.19 175 GLN A O 1
ATOM 1390 N N . GLN A 1 176 ? 29.648 1.871 -51.995 1.00 82.12 176 GLN A N 1
ATOM 1391 C CA . GLN A 1 176 ? 29.347 2.684 -53.181 1.00 82.12 176 GLN A CA 1
ATOM 1392 C C . GLN A 1 176 ? 30.607 3.285 -53.817 1.00 82.12 176 GLN A C 1
ATOM 1394 O O . GLN A 1 176 ? 30.723 3.330 -55.041 1.00 82.12 176 GLN A O 1
ATOM 1399 N N . LEU A 1 177 ? 31.572 3.729 -53.006 1.00 78.62 177 LEU A N 1
ATOM 1400 C CA . LEU A 1 177 ? 32.852 4.226 -53.514 1.00 78.62 177 LEU A CA 1
ATOM 1401 C C . LEU A 1 177 ? 33.673 3.125 -54.196 1.00 78.62 177 LEU A C 1
ATOM 1403 O O . LEU A 1 177 ? 34.280 3.395 -55.230 1.00 78.62 177 LEU A O 1
ATOM 1407 N N . VAL A 1 178 ? 33.699 1.911 -53.638 1.00 77.88 178 VAL A N 1
ATOM 1408 C CA . VAL A 1 178 ? 34.413 0.763 -54.221 1.00 77.88 178 VAL A CA 1
ATOM 1409 C C . VAL A 1 178 ? 33.760 0.316 -55.528 1.00 77.88 178 VAL A C 1
ATOM 1411 O O . VAL A 1 178 ? 34.456 0.197 -56.531 1.00 77.88 178 VAL A O 1
ATOM 1414 N N . LEU A 1 179 ? 32.435 0.165 -55.562 1.00 79.19 179 LEU A N 1
ATOM 1415 C CA . LEU A 1 179 ? 31.709 -0.175 -56.791 1.00 79.19 179 LEU A CA 1
ATOM 1416 C C . LEU A 1 179 ? 31.923 0.891 -57.878 1.00 79.19 179 LEU A C 1
ATOM 1418 O O . LEU A 1 179 ? 32.234 0.570 -59.021 1.00 79.19 179 LEU A O 1
ATOM 1422 N N . GLY A 1 180 ? 31.891 2.174 -57.506 1.00 70.19 180 GLY A N 1
ATOM 1423 C CA . GLY A 1 180 ? 32.202 3.266 -58.429 1.00 70.19 180 GLY A CA 1
ATOM 1424 C C . GLY A 1 180 ? 33.652 3.275 -58.944 1.00 70.19 180 GLY A C 1
ATOM 1425 O O . GLY A 1 180 ? 33.913 3.873 -59.987 1.00 70.19 180 GLY A O 1
ATOM 1426 N N . LEU A 1 181 ? 34.606 2.642 -58.247 1.00 65.31 181 LEU A N 1
ATOM 1427 C CA . LEU A 1 181 ? 35.976 2.443 -58.745 1.00 65.31 181 LEU A CA 1
ATOM 1428 C C . LEU A 1 181 ? 36.049 1.320 -59.785 1.00 65.31 181 LEU A C 1
ATOM 1430 O O . LEU A 1 181 ? 36.801 1.447 -60.750 1.00 65.31 181 LEU A O 1
ATOM 1434 N N . GLU A 1 182 ? 35.278 0.250 -59.604 1.00 64.38 182 GLU A N 1
ATOM 1435 C CA . GLU A 1 182 ? 35.187 -0.863 -60.557 1.00 64.38 182 GLU A CA 1
ATOM 1436 C C . GLU A 1 182 ? 34.487 -0.432 -61.857 1.00 64.38 182 GLU A C 1
ATOM 1438 O O . GLU A 1 182 ? 34.933 -0.780 -62.951 1.00 64.38 182 GLU A O 1
ATOM 1443 N N . GLU A 1 183 ? 33.457 0.416 -61.756 1.00 62.66 183 GLU A N 1
ATOM 1444 C CA . GLU A 1 183 ? 32.732 0.991 -62.900 1.00 62.66 183 GLU A CA 1
ATOM 1445 C C . GLU A 1 183 ? 33.539 2.044 -63.681 1.00 62.66 183 GLU A C 1
ATOM 1447 O O . GLU A 1 183 ? 33.308 2.242 -64.874 1.00 62.66 183 GLU A O 1
ATOM 1452 N N . ALA A 1 184 ? 34.513 2.710 -63.046 1.00 59.00 184 ALA A N 1
ATOM 1453 C CA . ALA A 1 184 ? 35.311 3.782 -63.654 1.00 59.00 184 ALA A CA 1
ATOM 1454 C C . ALA A 1 184 ? 36.295 3.318 -64.749 1.00 59.00 184 ALA A C 1
ATOM 1456 O O . ALA A 1 184 ? 37.052 4.142 -65.264 1.00 59.00 184 ALA A O 1
ATOM 1457 N N . GLY A 1 185 ? 36.295 2.029 -65.111 1.00 54.84 185 GLY A N 1
ATOM 1458 C CA . GLY A 1 185 ? 36.779 1.547 -66.406 1.00 54.84 185 GLY A CA 1
ATOM 1459 C C . GLY A 1 185 ? 38.117 2.136 -66.862 1.00 54.84 185 GLY A C 1
ATOM 1460 O O . GLY A 1 185 ? 38.183 2.774 -67.904 1.00 54.84 185 GLY A O 1
ATOM 1461 N N . GLY A 1 186 ? 39.188 1.946 -66.087 1.00 57.69 186 GLY A N 1
ATOM 1462 C CA . GLY A 1 186 ? 40.563 2.195 -66.540 1.00 57.69 186 GLY A CA 1
ATOM 1463 C C . GLY A 1 186 ? 40.981 3.654 -66.786 1.00 57.69 186 GLY A C 1
ATOM 1464 O O . GLY A 1 186 ? 42.102 3.858 -67.246 1.00 57.69 186 GLY A O 1
ATOM 1465 N N . GLU A 1 187 ? 40.161 4.661 -66.468 1.00 59.00 187 GLU A N 1
ATOM 1466 C CA . GLU A 1 187 ? 40.541 6.077 -66.604 1.00 59.00 187 GLU A CA 1
ATOM 1467 C C . GLU A 1 187 ? 41.441 6.530 -65.427 1.00 59.00 187 GLU A C 1
ATOM 1469 O O . GLU A 1 187 ? 40.972 6.683 -64.290 1.00 59.00 187 GLU A O 1
ATOM 1474 N N . PRO A 1 188 ? 42.750 6.772 -65.647 1.00 60.62 188 PRO A N 1
ATOM 1475 C CA . PRO A 1 188 ? 43.733 6.921 -64.569 1.00 60.62 188 PRO A CA 1
ATOM 1476 C C . PRO A 1 188 ? 43.510 8.164 -63.691 1.00 60.62 188 PRO A C 1
ATOM 1478 O O . PRO A 1 188 ? 43.839 8.145 -62.503 1.00 60.62 188 PRO A O 1
ATOM 1481 N N . GLU A 1 189 ? 42.930 9.238 -64.230 1.00 63.84 189 GLU A N 1
ATOM 1482 C CA . GLU A 1 189 ? 42.652 10.469 -63.474 1.00 63.84 189 GLU A CA 1
ATOM 1483 C C . GLU A 1 189 ? 41.402 10.358 -62.585 1.00 63.84 189 GLU A C 1
ATOM 1485 O O . GLU A 1 189 ? 41.382 10.906 -61.477 1.00 63.84 189 GLU A O 1
ATOM 1490 N N . ALA A 1 190 ? 40.397 9.583 -63.009 1.00 63.44 190 ALA A N 1
ATOM 1491 C CA . ALA A 1 190 ? 39.206 9.286 -62.208 1.00 63.44 190 ALA A CA 1
ATOM 1492 C C . ALA A 1 190 ? 39.553 8.387 -61.009 1.00 63.44 190 ALA A C 1
ATOM 1494 O O . ALA A 1 190 ? 39.109 8.635 -59.884 1.00 63.44 190 ALA A O 1
ATOM 1495 N N . ILE A 1 191 ? 40.430 7.401 -61.232 1.00 60.34 191 ILE A N 1
ATOM 1496 C CA . ILE A 1 191 ? 40.973 6.539 -60.176 1.00 60.34 191 ILE A CA 1
ATOM 1497 C C . ILE A 1 191 ? 41.771 7.383 -59.169 1.00 60.34 191 ILE A C 1
ATOM 1499 O O . ILE A 1 191 ? 41.544 7.282 -57.965 1.00 60.34 191 ILE A O 1
ATOM 1503 N N . ARG A 1 192 ? 42.653 8.284 -59.632 1.00 68.06 192 ARG A N 1
ATOM 1504 C CA . ARG A 1 192 ? 43.468 9.158 -58.759 1.00 68.06 192 ARG A CA 1
ATOM 1505 C C . ARG A 1 192 ? 42.642 10.105 -57.893 1.00 68.06 192 ARG A C 1
ATOM 1507 O O . ARG A 1 192 ? 42.968 10.291 -56.720 1.00 68.06 192 ARG A O 1
ATOM 1514 N N . THR A 1 193 ? 41.602 10.725 -58.448 1.00 71.19 193 THR A N 1
ATOM 1515 C CA . THR A 1 193 ? 40.740 11.643 -57.687 1.00 71.19 193 THR A CA 1
ATOM 1516 C C . THR A 1 193 ? 39.932 10.905 -56.623 1.00 71.19 193 THR A C 1
ATOM 1518 O O . THR A 1 193 ? 39.898 11.370 -55.483 1.00 71.19 193 THR A O 1
ATOM 1521 N N . ARG A 1 194 ? 39.374 9.723 -56.925 1.00 64.75 194 ARG A N 1
ATOM 1522 C CA . ARG A 1 194 ? 38.654 8.914 -55.921 1.00 64.75 194 ARG A CA 1
ATOM 1523 C C . ARG A 1 194 ? 39.569 8.297 -54.855 1.00 64.75 194 ARG A C 1
ATOM 1525 O O . ARG A 1 194 ? 39.184 8.203 -53.691 1.00 64.75 194 ARG A O 1
ATOM 1532 N N . LEU A 1 195 ? 40.802 7.925 -55.201 1.00 66.38 195 LEU A N 1
ATOM 1533 C CA . LEU A 1 195 ? 41.758 7.396 -54.219 1.00 66.38 195 LEU A CA 1
ATOM 1534 C C . LEU A 1 195 ? 42.141 8.464 -53.183 1.00 66.38 195 LEU A C 1
ATOM 1536 O O . LEU A 1 195 ? 42.267 8.158 -51.999 1.00 66.38 195 LEU A O 1
ATOM 1540 N N . ARG A 1 196 ? 42.223 9.739 -53.595 1.00 70.56 196 ARG A N 1
ATOM 1541 C CA . ARG A 1 196 ? 42.385 10.862 -52.658 1.00 70.56 196 ARG A CA 1
ATOM 1542 C C . ARG A 1 196 ? 41.172 11.045 -51.749 1.00 70.56 196 ARG A C 1
ATOM 1544 O O . ARG A 1 196 ? 41.369 11.306 -50.569 1.00 70.56 196 ARG A O 1
ATOM 1551 N N . THR A 1 197 ? 39.942 10.893 -52.247 1.00 70.31 197 THR A N 1
ATOM 1552 C CA . THR A 1 197 ? 38.743 11.031 -51.395 1.00 70.31 197 THR A CA 1
ATOM 1553 C C . THR A 1 197 ? 38.640 9.907 -50.364 1.00 70.31 197 THR A C 1
ATOM 1555 O O . THR A 1 197 ? 38.278 10.169 -49.220 1.00 70.31 197 THR A O 1
ATOM 1558 N N . LEU A 1 198 ? 39.022 8.678 -50.732 1.00 65.19 198 LEU A N 1
ATOM 1559 C CA . LEU A 1 198 ? 39.124 7.557 -49.791 1.00 65.19 198 LEU A CA 1
ATOM 1560 C C . LEU A 1 198 ? 40.235 7.769 -48.761 1.00 65.19 198 LEU A C 1
ATOM 1562 O O . LEU A 1 198 ? 40.023 7.510 -47.581 1.00 65.19 198 LEU A O 1
ATOM 1566 N N . GLN A 1 199 ? 41.397 8.281 -49.180 1.00 67.06 199 GLN A N 1
ATOM 1567 C CA . GLN A 1 199 ? 42.478 8.609 -48.255 1.00 67.06 199 GLN A CA 1
ATOM 1568 C C . GLN A 1 199 ? 42.029 9.670 -47.254 1.00 67.06 199 GLN A C 1
ATOM 1570 O O . GLN A 1 199 ? 42.096 9.405 -46.062 1.00 67.06 199 GLN A O 1
ATOM 1575 N N . VAL A 1 200 ? 41.513 10.819 -47.703 1.00 69.88 200 VAL A N 1
ATOM 1576 C CA . VAL A 1 200 ? 41.045 11.901 -46.813 1.00 69.88 200 VAL A CA 1
ATOM 1577 C C . VAL A 1 200 ? 40.031 11.386 -45.785 1.00 69.88 200 VAL A C 1
ATOM 1579 O O . VAL A 1 200 ? 40.195 11.650 -44.598 1.00 69.88 200 VAL A O 1
ATOM 1582 N N . ARG A 1 201 ? 39.071 10.552 -46.201 1.00 60.91 201 ARG A N 1
ATOM 1583 C CA . ARG A 1 201 ? 38.118 9.915 -45.276 1.00 60.91 201 ARG A CA 1
ATOM 1584 C C . ARG A 1 201 ? 38.771 8.899 -44.329 1.00 60.91 201 ARG A C 1
ATOM 1586 O O . ARG A 1 201 ? 38.401 8.817 -43.164 1.00 60.91 201 ARG A O 1
ATOM 1593 N N . GLY A 1 202 ? 39.780 8.156 -44.783 1.00 56.53 202 GLY A N 1
ATOM 1594 C CA . GLY A 1 202 ? 40.591 7.285 -43.926 1.00 56.53 202 GLY A CA 1
ATOM 1595 C C . GLY A 1 202 ? 41.387 8.051 -42.859 1.00 56.53 202 GLY A C 1
ATOM 1596 O O . GLY A 1 202 ? 41.545 7.560 -41.743 1.00 56.53 202 GLY A O 1
ATOM 1597 N N . TRP A 1 203 ? 41.834 9.274 -43.161 1.00 53.22 203 TRP A N 1
ATOM 1598 C CA . TRP A 1 203 ? 42.468 10.173 -42.187 1.00 53.22 203 TRP A CA 1
ATOM 1599 C C . TRP A 1 203 ? 41.461 10.740 -41.175 1.00 53.22 203 TRP A C 1
ATOM 1601 O O . TRP A 1 203 ? 41.811 10.894 -40.007 1.00 53.22 203 TRP A O 1
ATOM 1611 N N . GLU A 1 204 ? 40.213 10.987 -41.580 1.00 54.53 204 GLU A N 1
ATOM 1612 C CA . GLU A 1 204 ? 39.126 11.404 -40.677 1.00 54.53 204 GLU A CA 1
ATOM 1613 C C . GLU A 1 204 ? 38.699 10.279 -39.716 1.00 54.53 204 GLU A C 1
ATOM 1615 O O . GLU A 1 204 ? 38.397 10.547 -38.556 1.00 54.53 204 GLU A O 1
ATOM 1620 N N . LEU A 1 205 ? 38.764 9.014 -40.148 1.00 53.47 205 LEU A N 1
ATOM 1621 C CA . LEU A 1 205 ? 38.515 7.848 -39.288 1.00 53.47 205 LEU A CA 1
ATOM 1622 C C . LEU A 1 205 ? 39.720 7.479 -38.394 1.00 53.47 205 LEU A C 1
ATOM 1624 O O . LEU A 1 205 ? 39.537 6.920 -37.314 1.00 53.47 205 LEU A O 1
ATOM 1628 N N . GLY A 1 206 ? 40.952 7.784 -38.819 1.00 46.72 206 GLY A N 1
ATOM 1629 C CA . GLY A 1 206 ? 42.192 7.452 -38.098 1.00 46.72 206 GLY A CA 1
ATOM 1630 C C . GLY A 1 206 ? 42.769 8.563 -37.207 1.00 46.72 206 GLY A C 1
ATOM 1631 O O . GLY A 1 206 ? 43.771 8.338 -36.526 1.00 46.72 206 GLY A O 1
ATOM 1632 N N . GLY A 1 207 ? 42.186 9.765 -37.211 1.00 43.09 207 GLY A N 1
ATOM 1633 C CA . GLY A 1 207 ? 42.821 10.973 -36.685 1.00 43.09 207 GLY A CA 1
ATOM 1634 C C . GLY A 1 207 ? 42.090 11.653 -35.530 1.00 43.09 207 GLY A C 1
ATOM 1635 O O . GLY A 1 207 ? 41.528 12.726 -35.717 1.00 43.09 207 GLY A O 1
ATOM 1636 N N . GLN A 1 208 ? 42.219 11.128 -34.306 1.0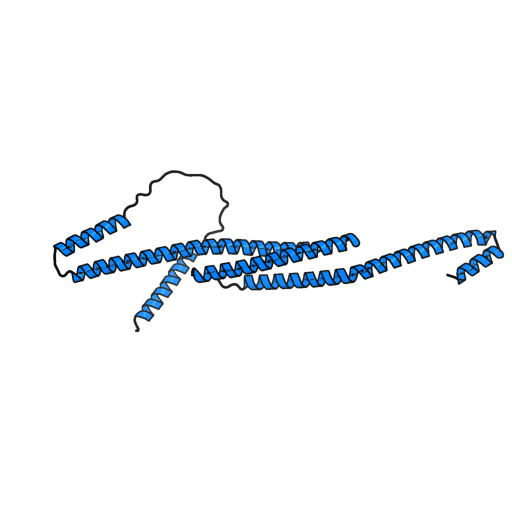0 33.56 208 GLN A N 1
ATOM 1637 C CA . GLN A 1 208 ? 42.155 11.979 -33.110 1.00 33.56 208 GLN A CA 1
ATOM 1638 C C . GLN A 1 208 ? 43.148 11.502 -32.032 1.00 33.56 208 GLN A C 1
ATOM 1640 O O . GLN A 1 208 ? 42.962 10.428 -31.455 1.00 33.56 208 GLN A O 1
ATOM 1645 N N . PRO A 1 209 ? 44.217 12.267 -31.725 1.00 40.34 209 PRO A N 1
ATOM 1646 C CA . PRO A 1 209 ? 45.098 11.942 -30.613 1.00 40.34 209 PRO A CA 1
ATOM 1647 C C . PRO A 1 209 ? 44.362 12.201 -29.294 1.00 40.34 209 PRO A C 1
ATOM 1649 O O . PRO A 1 209 ? 43.939 13.321 -29.003 1.00 40.34 209 PRO A O 1
ATOM 1652 N N . ARG A 1 210 ? 44.221 11.151 -28.475 1.00 42.81 210 ARG A N 1
ATOM 1653 C CA . ARG A 1 210 ? 43.809 11.259 -27.070 1.00 42.81 210 ARG A CA 1
ATOM 1654 C C . ARG A 1 210 ? 44.826 12.119 -26.316 1.00 42.81 210 ARG A C 1
ATOM 1656 O O . ARG A 1 210 ? 45.898 11.644 -25.954 1.00 42.81 210 ARG A O 1
ATOM 1663 N N . GLY A 1 211 ? 44.473 13.377 -26.070 1.00 34.97 211 GLY A N 1
ATOM 1664 C CA . GLY A 1 211 ? 45.152 14.242 -25.113 1.00 34.97 211 GLY A CA 1
ATOM 1665 C C . GLY A 1 211 ? 44.782 13.850 -23.684 1.00 34.97 211 GLY A C 1
ATOM 1666 O O . GLY A 1 211 ? 43.619 13.881 -23.294 1.00 34.97 211 GLY A O 1
ATOM 1667 N N . THR A 1 212 ? 45.791 13.451 -22.922 1.00 44.09 212 THR A N 1
ATOM 1668 C CA . THR A 1 212 ? 45.775 13.120 -21.494 1.00 44.09 212 THR A CA 1
ATOM 1669 C C . THR A 1 212 ? 45.834 14.361 -20.590 1.00 44.09 212 THR A C 1
ATOM 1671 O O . THR A 1 212 ? 46.608 15.274 -20.868 1.00 44.09 212 THR A O 1
ATOM 1674 N N . GLY A 1 213 ? 45.126 14.311 -19.450 1.00 31.55 213 GLY A N 1
ATOM 1675 C CA . GLY A 1 213 ? 45.296 15.151 -18.244 1.00 31.55 213 GLY A CA 1
ATOM 1676 C C . GLY A 1 213 ? 43.944 15.666 -17.718 1.00 31.55 213 GLY A C 1
ATOM 1677 O O . GLY A 1 213 ? 43.206 16.261 -18.485 1.00 31.55 213 GLY A O 1
ATOM 1678 N N . SER A 1 214 ? 43.490 15.516 -16.469 1.00 35.12 214 SER A N 1
ATOM 1679 C CA . SER A 1 214 ? 44.020 15.048 -15.171 1.00 35.12 214 SER A CA 1
ATOM 1680 C C . SER A 1 214 ? 42.797 14.781 -14.235 1.00 35.12 214 SER A C 1
ATOM 1682 O O . SER A 1 214 ? 41.688 15.175 -14.606 1.00 35.12 214 SER A O 1
ATOM 1684 N N . PRO A 1 215 ? 42.917 14.125 -13.057 1.00 48.78 215 PRO A N 1
ATOM 1685 C CA . PRO A 1 215 ? 41.791 13.508 -12.357 1.00 48.78 215 PRO A CA 1
ATOM 1686 C C . PRO A 1 215 ? 41.101 14.450 -11.358 1.00 48.78 215 PRO A C 1
ATOM 1688 O O . PRO A 1 215 ? 41.752 15.194 -10.627 1.00 48.78 215 PRO A O 1
ATOM 1691 N N . VAL A 1 216 ? 39.775 14.339 -11.246 1.00 37.75 216 VAL A N 1
ATOM 1692 C CA . VAL A 1 216 ? 39.016 14.813 -10.080 1.00 37.75 216 VAL A CA 1
ATOM 1693 C C . VAL A 1 216 ? 38.483 13.590 -9.349 1.00 37.75 216 VAL A C 1
ATOM 1695 O O . VAL A 1 216 ? 37.615 12.870 -9.840 1.00 37.75 216 VAL A O 1
ATOM 1698 N N . ALA A 1 217 ? 39.041 13.352 -8.166 1.00 46.81 217 ALA A N 1
ATOM 1699 C CA . ALA A 1 217 ? 38.533 12.387 -7.213 1.00 46.81 217 ALA A CA 1
ATOM 1700 C C . ALA A 1 217 ? 37.153 12.836 -6.714 1.00 46.81 217 ALA A C 1
ATOM 1702 O O . ALA A 1 217 ? 37.013 13.906 -6.120 1.00 46.81 217 ALA A O 1
ATOM 1703 N N . ARG A 1 218 ? 36.138 11.992 -6.899 1.00 36.00 218 ARG A N 1
ATOM 1704 C CA . ARG A 1 218 ? 34.929 12.033 -6.078 1.00 36.00 218 ARG A CA 1
ATOM 1705 C C . ARG A 1 218 ? 34.482 10.603 -5.810 1.00 36.00 218 ARG A C 1
ATOM 1707 O O . ARG A 1 218 ? 34.099 9.876 -6.721 1.00 36.00 218 ARG A O 1
ATOM 1714 N N . ALA A 1 219 ? 34.620 10.206 -4.550 1.00 47.50 219 ALA A N 1
ATOM 1715 C CA . ALA A 1 219 ? 34.204 8.914 -4.037 1.00 47.50 219 ALA A CA 1
ATOM 1716 C C . ALA A 1 219 ? 32.742 8.630 -4.419 1.00 47.50 219 ALA A C 1
ATOM 1718 O O . ALA A 1 219 ? 31.861 9.440 -4.135 1.00 47.50 219 ALA A O 1
ATOM 1719 N N . SER A 1 220 ? 32.515 7.489 -5.068 1.00 41.03 220 SER A N 1
ATOM 1720 C CA . SER A 1 220 ? 31.198 6.908 -5.338 1.00 41.03 220 SER A CA 1
ATOM 1721 C C . SER A 1 220 ? 31.223 5.443 -4.885 1.00 41.03 220 SER A C 1
ATOM 1723 O O . SER A 1 220 ? 32.268 4.799 -5.018 1.00 41.03 220 SER A O 1
ATOM 1725 N N . PRO A 1 221 ? 30.130 4.930 -4.293 1.00 46.94 221 PRO A N 1
ATOM 1726 C CA . PRO A 1 221 ? 30.085 3.595 -3.707 1.00 46.94 221 PRO A CA 1
ATOM 1727 C C . PRO A 1 221 ? 30.145 2.505 -4.786 1.00 46.94 221 PRO A C 1
ATOM 1729 O O . PRO A 1 221 ? 29.729 2.708 -5.924 1.00 46.94 221 PRO A O 1
ATOM 1732 N N . SER A 1 222 ? 30.703 1.356 -4.410 1.00 44.56 222 SER A N 1
ATOM 1733 C CA . SER A 1 222 ? 30.986 0.210 -5.277 1.00 44.56 222 SER A CA 1
ATOM 1734 C C . SER A 1 222 ? 29.745 -0.312 -6.022 1.00 44.56 222 SER A C 1
ATOM 1736 O O . SER A 1 222 ? 28.731 -0.567 -5.366 1.00 44.56 222 SER A O 1
ATOM 1738 N N . PRO A 1 223 ? 29.825 -0.538 -7.347 1.00 51.97 223 PRO A N 1
ATOM 1739 C CA . PRO A 1 223 ? 28.765 -1.186 -8.114 1.00 51.97 223 PRO A CA 1
ATOM 1740 C C . PRO A 1 223 ? 28.666 -2.690 -7.782 1.00 51.97 223 PRO A C 1
ATOM 1742 O O . PRO A 1 223 ? 29.672 -3.296 -7.398 1.00 51.97 223 PRO A O 1
ATOM 1745 N N . PRO A 1 224 ? 27.480 -3.313 -7.930 1.00 60.59 224 PRO A N 1
ATOM 1746 C CA . PRO A 1 224 ? 27.335 -4.766 -7.852 1.00 60.59 224 PRO A CA 1
ATOM 1747 C C . PRO A 1 224 ? 28.143 -5.458 -8.967 1.00 60.59 224 PRO A C 1
ATOM 1749 O O . PRO A 1 224 ? 28.473 -4.819 -9.970 1.00 60.59 224 PRO A O 1
ATOM 1752 N N . PRO A 1 225 ? 28.501 -6.745 -8.798 1.00 54.41 225 PRO A N 1
ATOM 1753 C CA . PRO A 1 225 ? 29.421 -7.432 -9.695 1.00 54.41 225 PRO A CA 1
ATOM 1754 C C . PRO A 1 225 ? 28.885 -7.446 -11.127 1.00 54.41 225 PRO A C 1
ATOM 1756 O O . PRO A 1 225 ? 27.791 -7.942 -11.394 1.00 54.41 225 PRO A O 1
ATOM 1759 N N . SER A 1 226 ? 29.685 -6.897 -12.039 1.00 59.16 226 SER A N 1
ATOM 1760 C CA . SER A 1 226 ? 29.465 -6.954 -13.479 1.00 59.16 226 SER A CA 1
ATOM 1761 C C . SER A 1 226 ? 29.268 -8.408 -13.923 1.00 59.16 226 SER A C 1
ATOM 1763 O O . SER A 1 226 ? 29.982 -9.281 -13.413 1.00 59.16 226 SER A O 1
ATOM 1765 N N . PRO A 1 227 ? 28.363 -8.690 -14.879 1.00 59.38 227 PRO A N 1
ATOM 1766 C CA . PRO A 1 227 ? 28.286 -10.012 -15.483 1.00 59.38 227 PRO A CA 1
ATOM 1767 C C . PRO A 1 227 ? 29.678 -10.380 -15.994 1.00 59.38 227 PRO A C 1
ATOM 1769 O O . PRO A 1 227 ? 30.344 -9.592 -16.673 1.00 59.38 227 PRO A O 1
ATOM 1772 N N . GLY A 1 228 ? 30.162 -11.544 -15.560 1.00 61.38 228 GLY A N 1
ATOM 1773 C CA . GLY A 1 228 ? 31.511 -11.983 -15.873 1.00 61.38 228 GLY A CA 1
ATOM 1774 C C . GLY A 1 228 ? 31.725 -12.040 -17.389 1.00 61.38 228 GLY A C 1
ATOM 1775 O O . GLY A 1 228 ? 30.767 -12.216 -18.141 1.00 61.38 228 GLY A O 1
ATOM 1776 N N . PRO A 1 229 ? 32.979 -11.964 -17.862 1.00 61.41 229 PRO A N 1
ATOM 1777 C CA . PRO A 1 229 ? 33.315 -12.019 -19.289 1.00 61.41 229 PRO A CA 1
ATOM 1778 C C . PRO A 1 229 ? 32.803 -13.283 -20.008 1.00 61.41 229 PRO A C 1
ATOM 1780 O O . PRO A 1 229 ? 32.854 -13.343 -21.231 1.00 61.41 229 PRO A O 1
ATOM 1783 N N . GLN A 1 230 ? 32.321 -14.283 -19.263 1.00 59.78 230 GLN A N 1
ATOM 1784 C CA . GLN A 1 230 ? 31.631 -15.467 -19.773 1.00 59.78 230 GLN A CA 1
ATOM 1785 C C . GLN A 1 230 ? 30.180 -15.181 -20.184 1.00 59.78 230 GLN A C 1
ATOM 1787 O O . GLN A 1 230 ? 29.798 -15.568 -21.277 1.00 59.78 230 GLN A O 1
ATOM 1792 N N . ALA A 1 231 ? 29.408 -14.433 -19.390 1.00 66.94 231 ALA A N 1
ATOM 1793 C CA . ALA A 1 231 ? 28.019 -14.100 -19.724 1.00 66.94 231 ALA A CA 1
ATOM 1794 C C . ALA A 1 231 ? 27.938 -13.197 -20.965 1.00 66.94 231 ALA A C 1
ATOM 1796 O O . ALA A 1 231 ? 27.124 -13.416 -21.854 1.00 66.94 231 ALA A O 1
ATOM 1797 N N . LEU A 1 232 ? 28.864 -12.238 -21.079 1.00 60.03 232 LEU A N 1
ATOM 1798 C CA . LEU A 1 232 ? 28.995 -11.415 -22.285 1.00 60.03 232 LEU A CA 1
ATOM 1799 C C . LEU A 1 232 ? 29.449 -12.230 -23.504 1.00 60.03 232 LEU A C 1
ATOM 1801 O O . LEU A 1 232 ? 29.122 -11.875 -24.629 1.00 60.03 232 LEU A O 1
ATOM 1805 N N . ARG A 1 233 ? 30.210 -13.311 -23.298 1.00 69.12 233 ARG A N 1
ATOM 1806 C CA . ARG A 1 233 ? 30.635 -14.196 -24.387 1.00 69.12 233 ARG A CA 1
ATOM 1807 C C . ARG A 1 233 ? 29.478 -15.059 -24.878 1.00 69.12 233 ARG A C 1
ATOM 1809 O O . ARG A 1 233 ? 29.300 -15.155 -26.080 1.00 69.12 233 ARG A O 1
ATOM 1816 N N . GLU A 1 234 ? 28.663 -15.588 -23.970 1.00 75.69 234 GLU A N 1
ATOM 1817 C CA . GLU A 1 234 ? 27.464 -16.357 -24.319 1.00 75.69 234 GLU A CA 1
ATOM 1818 C C . GLU A 1 234 ? 26.437 -15.508 -25.082 1.00 75.69 234 GLU A C 1
ATOM 1820 O O . GLU A 1 234 ? 25.867 -15.983 -26.060 1.00 75.69 234 GLU A O 1
ATOM 1825 N N . GLU A 1 235 ? 26.245 -14.237 -24.709 1.00 75.06 235 GLU A N 1
ATOM 1826 C CA . GLU A 1 235 ? 25.371 -13.329 -25.467 1.00 75.06 235 GLU A CA 1
ATOM 1827 C C . GLU A 1 235 ? 25.922 -13.006 -26.865 1.00 75.06 235 GLU A C 1
ATOM 1829 O O . GLU A 1 235 ? 25.159 -12.966 -27.830 1.00 75.06 235 GLU A O 1
ATOM 1834 N N . ILE A 1 236 ? 27.239 -12.819 -27.004 1.00 72.56 236 ILE A N 1
ATOM 1835 C CA . ILE A 1 236 ? 27.878 -12.590 -28.311 1.00 72.56 236 ILE A CA 1
ATOM 1836 C C . ILE A 1 236 ? 27.768 -13.835 -29.198 1.00 72.56 236 ILE A C 1
ATOM 1838 O O . ILE A 1 236 ? 27.398 -13.713 -30.366 1.00 72.56 236 ILE A O 1
ATOM 1842 N N . ASP A 1 237 ? 28.030 -15.018 -28.641 1.00 78.94 237 ASP A N 1
ATOM 1843 C CA . ASP A 1 237 ? 27.937 -16.288 -29.363 1.00 78.94 237 ASP A CA 1
ATOM 1844 C C . ASP A 1 237 ? 26.472 -16.577 -29.767 1.00 78.94 237 ASP A C 1
ATOM 1846 O O . ASP A 1 237 ? 26.210 -17.056 -30.872 1.00 78.94 237 ASP A O 1
ATOM 1850 N N . SER A 1 238 ? 25.498 -16.210 -28.920 1.00 82.62 238 SER A N 1
ATOM 1851 C CA . SER A 1 238 ? 24.062 -16.308 -29.229 1.00 82.62 238 SER A CA 1
ATOM 1852 C C . SER A 1 238 ? 23.657 -15.391 -30.385 1.00 82.62 238 SER A C 1
ATOM 1854 O O . SER A 1 238 ? 22.975 -15.832 -31.309 1.00 82.62 238 SER A O 1
ATOM 1856 N N . LEU A 1 239 ? 24.096 -14.127 -30.371 1.00 75.38 239 LEU A N 1
ATOM 1857 C CA . LEU A 1 239 ? 23.802 -13.168 -31.441 1.00 75.38 239 LEU A CA 1
ATOM 1858 C C . LEU A 1 239 ? 24.484 -13.547 -32.764 1.00 75.38 239 LEU A C 1
ATOM 1860 O O . LEU A 1 239 ? 23.922 -13.311 -33.833 1.00 75.38 239 LEU A O 1
ATOM 1864 N N . GLN A 1 240 ? 25.667 -14.165 -32.713 1.00 70.56 240 GLN A N 1
ATOM 1865 C CA . GLN A 1 240 ? 26.329 -14.712 -33.901 1.00 70.56 240 GLN A CA 1
ATOM 1866 C C . GLN A 1 240 ? 25.553 -15.897 -34.487 1.00 70.56 240 GLN A C 1
ATOM 1868 O O . GLN A 1 240 ? 25.343 -15.936 -35.697 1.00 70.56 240 GLN A O 1
ATOM 1873 N N . GLY A 1 241 ? 25.027 -16.796 -33.648 1.00 82.44 241 GLY A N 1
ATOM 1874 C CA . GLY A 1 241 ? 24.159 -17.886 -34.105 1.00 82.44 241 GLY A CA 1
ATOM 1875 C C . GLY A 1 241 ? 22.854 -17.399 -34.752 1.00 82.44 241 GLY A C 1
ATOM 1876 O O . GLY A 1 241 ? 22.413 -17.943 -35.767 1.00 82.44 241 GLY A O 1
ATOM 1877 N N . GLU A 1 242 ? 22.243 -16.339 -34.218 1.00 79.50 242 GLU A N 1
ATOM 1878 C CA . GLU A 1 242 ? 21.061 -15.712 -34.829 1.00 79.50 242 GLU A CA 1
ATOM 1879 C C . GLU A 1 242 ? 21.381 -15.063 -36.188 1.00 79.50 242 GLU A C 1
ATOM 1881 O O . GLU A 1 242 ? 20.587 -15.144 -37.126 1.00 79.50 242 GLU A O 1
ATOM 1886 N N . LEU A 1 243 ? 22.572 -14.478 -36.339 1.00 70.12 243 LEU A N 1
ATOM 1887 C CA . LEU A 1 243 ? 23.011 -13.894 -37.606 1.00 70.12 243 LEU A CA 1
ATOM 1888 C C . LEU A 1 243 ? 23.304 -14.965 -38.669 1.00 70.12 243 LEU A C 1
ATOM 1890 O O . LEU A 1 243 ? 22.921 -14.803 -39.828 1.00 70.12 243 LEU A O 1
ATOM 1894 N N . ASP A 1 244 ? 23.927 -16.077 -38.277 1.00 75.94 244 ASP A N 1
ATOM 1895 C CA . ASP A 1 244 ? 24.239 -17.196 -39.173 1.00 75.94 244 ASP A CA 1
ATOM 1896 C C . ASP A 1 244 ? 22.967 -17.931 -39.628 1.00 75.94 244 ASP A C 1
ATOM 1898 O O . ASP A 1 244 ? 22.830 -18.315 -40.795 1.00 75.94 244 ASP A O 1
ATOM 1902 N N . THR A 1 245 ? 21.983 -18.073 -38.734 1.00 74.38 245 THR A N 1
ATOM 1903 C CA . THR A 1 245 ? 20.670 -18.640 -39.085 1.00 74.38 245 THR A CA 1
ATOM 1904 C C . THR A 1 245 ? 19.895 -17.728 -40.038 1.00 74.38 245 THR A C 1
ATOM 1906 O O . THR A 1 245 ? 19.344 -18.222 -41.022 1.00 74.38 245 THR A O 1
ATOM 1909 N N . LEU A 1 246 ? 19.932 -16.405 -39.850 1.00 67.25 246 LEU A N 1
ATOM 1910 C CA . LEU A 1 246 ? 19.373 -15.447 -40.813 1.00 67.25 246 LEU A CA 1
ATOM 1911 C C . LEU A 1 246 ? 20.121 -15.452 -42.155 1.00 67.25 246 LEU A C 1
ATOM 1913 O O . LEU A 1 246 ? 19.488 -15.363 -43.206 1.00 67.25 246 LEU A O 1
ATOM 1917 N N . GLY A 1 247 ? 21.446 -15.614 -42.136 1.00 63.47 247 GLY A N 1
ATOM 1918 C CA . GLY A 1 247 ? 22.267 -15.740 -43.339 1.00 63.47 247 GLY A CA 1
ATOM 1919 C C . GLY A 1 247 ? 21.934 -16.989 -44.156 1.00 63.47 247 GLY A C 1
ATOM 1920 O O . GLY A 1 247 ? 21.830 -16.908 -45.375 1.00 63.47 247 GLY A O 1
ATOM 1921 N N . SER A 1 248 ? 21.691 -18.127 -43.500 1.00 63.56 248 SER A N 1
ATOM 1922 C CA . SER A 1 248 ? 21.272 -19.361 -44.185 1.00 63.56 248 SER A CA 1
ATOM 1923 C C . SER A 1 248 ? 19.850 -19.287 -44.756 1.00 63.56 248 SER A C 1
ATOM 1925 O O . SER A 1 248 ? 19.612 -19.785 -45.853 1.00 63.56 248 SER A O 1
ATOM 1927 N N . LEU A 1 249 ? 18.927 -18.594 -44.079 1.00 57.44 249 LEU A N 1
ATOM 1928 C CA . LEU A 1 249 ? 17.569 -18.349 -44.583 1.00 57.44 249 LEU A CA 1
ATOM 1929 C C . LEU A 1 249 ? 17.539 -17.354 -45.757 1.00 57.44 249 LEU A C 1
ATOM 1931 O O . LEU A 1 249 ? 16.663 -17.447 -46.612 1.00 57.44 249 LEU A O 1
ATOM 1935 N N . GLY A 1 250 ? 18.499 -16.428 -45.827 1.00 51.38 250 GLY A N 1
ATOM 1936 C CA . GLY A 1 250 ? 18.643 -15.467 -46.927 1.00 51.38 250 GLY A CA 1
ATOM 1937 C C . GLY A 1 250 ? 19.257 -16.035 -48.213 1.00 51.38 250 GLY A C 1
ATOM 1938 O O . GLY A 1 250 ? 19.315 -15.317 -49.207 1.00 51.38 250 GLY A O 1
ATOM 1939 N N . VAL A 1 251 ? 19.718 -17.291 -48.206 1.00 49.66 251 VAL A N 1
ATOM 1940 C CA . VAL A 1 251 ? 20.318 -17.971 -49.372 1.00 49.66 251 VAL A CA 1
ATOM 1941 C C . VAL A 1 251 ? 19.319 -18.908 -50.081 1.00 49.66 251 VAL A C 1
ATOM 1943 O O . VAL A 1 251 ? 19.594 -19.352 -51.193 1.00 49.66 251 VAL A O 1
ATOM 1946 N N . GLU A 1 252 ? 18.139 -19.172 -49.503 1.00 47.44 252 GLU A N 1
ATOM 1947 C CA . GLU A 1 252 ? 17.092 -20.024 -50.111 1.00 47.44 252 GLU A CA 1
ATOM 1948 C C . GLU A 1 252 ? 15.905 -19.260 -50.753 1.00 47.44 252 GLU A C 1
ATOM 1950 O O . GLU A 1 252 ? 14.864 -19.860 -51.030 1.00 47.44 252 GLU A O 1
ATOM 1955 N N . LEU A 1 253 ? 16.051 -17.963 -51.055 1.00 41.41 253 LEU A N 1
ATOM 1956 C CA . LEU A 1 253 ? 15.116 -17.186 -51.895 1.00 41.41 253 LEU A CA 1
ATOM 1957 C C . LEU A 1 253 ? 15.835 -16.583 -53.104 1.00 41.41 253 LEU A C 1
ATOM 1959 O O . LEU A 1 253 ? 15.203 -16.544 -54.185 1.00 41.41 253 LEU A O 1
#